Protein AF-A0A8S1WCI2-F1 (afdb_monomer_lite)

pLDDT: mean 71.36, std 9.45, range [43.81, 88.12]

Secondary structure (DSSP, 8-state):
-HHHHHHHHHHHHHHH-SS-HHHHHHHHHHHHHHHHHHHHHH---SSHHHHHHHHHHHHHHHHHHHHHHHHHHHHHTT-HHHHHHHHHHHHHHHHHHHHHHHHHHHHHHHHHHHHHHHHHHHHHHHHH-TT-HHHHHHHHHHHHHHHHHHHHHHHHHHHHHHHHHHHHHHHHHHHHHHHHHHHHHHHHHHHHHHHHTT--

Radius of gyration: 33.71 Å; chains: 1; bounding box: 111×46×68 Å

Organism: Paramecium octaurelia (NCBI:txid43137)

Structure (mmCIF, N/CA/C/O backbone):
data_AF-A0A8S1WCI2-F1
#
_entry.id   AF-A0A8S1WCI2-F1
#
loop_
_atom_site.group_PDB
_atom_site.id
_atom_site.type_symbol
_atom_site.label_atom_id
_atom_site.label_alt_id
_atom_site.label_comp_id
_atom_site.label_asym_id
_atom_site.label_entity_id
_atom_site.label_seq_id
_atom_site.pdbx_PDB_ins_code
_atom_site.Cartn_x
_atom_site.Cartn_y
_atom_site.Cartn_z
_atom_site.occupancy
_atom_site.B_iso_or_equiv
_atom_site.auth_seq_id
_atom_site.auth_comp_id
_atom_site.auth_asym_id
_atom_site.auth_atom_id
_atom_site.pdbx_PDB_model_num
ATOM 1 N N . MET A 1 1 ? -17.687 4.474 -15.805 1.00 43.81 1 MET A N 1
ATOM 2 C CA . MET A 1 1 ? -17.223 4.167 -17.179 1.00 43.81 1 MET A CA 1
ATOM 3 C C . MET A 1 1 ? -15.709 4.281 -17.369 1.00 43.81 1 MET A C 1
ATOM 5 O O . MET A 1 1 ? -15.130 3.327 -17.866 1.00 43.81 1 MET A O 1
ATOM 9 N N . ILE A 1 2 ? -15.046 5.358 -16.921 1.00 53.19 2 ILE A N 1
ATOM 10 C CA . ILE A 1 2 ? -13.594 5.609 -17.120 1.00 53.19 2 ILE A CA 1
ATOM 11 C C . ILE A 1 2 ? -12.675 4.425 -16.730 1.00 53.19 2 ILE A C 1
ATOM 13 O O . ILE A 1 2 ? -11.722 4.116 -17.439 1.00 53.19 2 ILE A O 1
ATOM 17 N N . LYS A 1 3 ? -12.982 3.703 -15.640 1.00 49.06 3 LYS A N 1
ATOM 18 C CA . LYS A 1 3 ? -12.186 2.542 -15.183 1.00 49.06 3 LYS A CA 1
ATOM 19 C C . LYS A 1 3 ? -12.191 1.341 -16.144 1.00 49.06 3 LYS A C 1
ATOM 21 O O . LYS A 1 3 ? -11.221 0.589 -16.143 1.00 49.06 3 LYS A O 1
ATOM 26 N N . LEU A 1 4 ? -13.262 1.143 -16.918 1.00 47.88 4 LEU A N 1
ATOM 27 C CA . LEU A 1 4 ? -13.380 0.035 -17.877 1.00 47.88 4 LEU A CA 1
ATOM 28 C C . LEU A 1 4 ? -12.626 0.355 -19.168 1.00 47.88 4 LEU A C 1
ATOM 30 O O . LEU A 1 4 ? -11.792 -0.436 -19.588 1.00 47.88 4 LEU A O 1
ATOM 34 N N . TRP A 1 5 ? -12.817 1.563 -19.702 1.00 62.59 5 TRP A N 1
ATOM 35 C CA . TRP A 1 5 ? -12.120 2.033 -20.902 1.00 62.59 5 TRP A CA 1
ATOM 36 C C . TRP A 1 5 ? -10.593 2.030 -20.750 1.00 62.59 5 TRP A C 1
ATOM 38 O O . TRP A 1 5 ? -9.890 1.615 -21.665 1.00 62.59 5 TRP A O 1
ATOM 48 N N . LYS A 1 6 ? -10.073 2.381 -19.563 1.00 61.00 6 LYS A N 1
ATOM 49 C CA . LYS A 1 6 ? -8.637 2.279 -19.249 1.00 61.00 6 LYS A CA 1
ATOM 50 C C . LYS A 1 6 ? -8.085 0.866 -19.465 1.00 61.00 6 LYS A C 1
ATOM 52 O O . LYS A 1 6 ? -7.010 0.710 -20.032 1.00 61.00 6 LYS A O 1
ATOM 57 N N . LYS A 1 7 ? -8.797 -0.159 -18.985 1.00 60.97 7 LYS A N 1
ATOM 58 C CA . LYS A 1 7 ? -8.347 -1.552 -19.110 1.00 60.97 7 LYS A CA 1
ATOM 59 C C . LYS A 1 7 ? -8.376 -2.000 -20.568 1.00 60.97 7 LYS A C 1
ATOM 61 O O . LYS A 1 7 ? -7.428 -2.632 -21.013 1.00 60.97 7 LYS A O 1
ATOM 66 N N . THR A 1 8 ? -9.409 -1.614 -21.311 1.00 60.34 8 THR A N 1
ATOM 67 C CA . THR A 1 8 ? -9.564 -1.966 -22.726 1.00 60.34 8 THR A CA 1
ATOM 68 C C . THR A 1 8 ? -8.486 -1.329 -23.603 1.00 60.34 8 THR A C 1
ATOM 70 O O . THR A 1 8 ? -7.902 -2.022 -24.424 1.00 60.34 8 THR A O 1
ATOM 73 N N . ILE A 1 9 ? -8.146 -0.053 -23.387 1.00 65.69 9 ILE A N 1
ATOM 74 C CA . ILE A 1 9 ? -7.088 0.638 -24.147 1.00 65.69 9 ILE A CA 1
ATOM 75 C C . ILE A 1 9 ? -5.717 0.001 -23.886 1.00 65.69 9 ILE A C 1
ATOM 77 O O . ILE A 1 9 ? -4.984 -0.272 -24.829 1.00 65.69 9 ILE A O 1
ATOM 81 N N . ILE A 1 10 ? -5.390 -0.311 -22.627 1.00 65.69 10 ILE A N 1
ATOM 82 C CA . ILE A 1 10 ? -4.122 -0.979 -22.283 1.00 65.69 10 ILE A CA 1
ATOM 83 C C . ILE A 1 10 ? -4.029 -2.360 -22.950 1.00 65.69 10 ILE A C 1
ATOM 85 O O . ILE A 1 10 ? -2.979 -2.710 -23.480 1.00 65.69 10 ILE A O 1
ATOM 89 N N . ILE A 1 11 ? -5.127 -3.125 -22.963 1.00 60.88 11 ILE A N 1
ATOM 90 C CA . ILE A 1 11 ? -5.196 -4.443 -23.614 1.00 60.88 11 ILE A CA 1
ATOM 91 C C . ILE A 1 11 ? -5.029 -4.319 -25.135 1.00 60.88 11 ILE A C 1
ATOM 93 O O . ILE A 1 11 ? -4.277 -5.087 -25.723 1.00 60.88 11 ILE A O 1
ATOM 97 N N . ILE A 1 12 ? -5.661 -3.330 -25.769 1.00 61.12 12 ILE A N 1
ATOM 98 C CA . ILE A 1 12 ? -5.529 -3.093 -27.214 1.00 61.12 12 ILE A CA 1
ATOM 99 C C . ILE A 1 12 ? -4.085 -2.728 -27.580 1.00 61.12 12 ILE A C 1
ATOM 101 O O . ILE A 1 12 ? -3.546 -3.283 -28.532 1.00 61.12 12 ILE A O 1
ATOM 105 N N . ILE A 1 13 ? -3.428 -1.867 -26.796 1.00 65.25 13 ILE A N 1
ATOM 106 C CA . ILE A 1 13 ? -2.013 -1.504 -26.997 1.00 65.25 13 ILE A CA 1
ATOM 107 C C . ILE A 1 13 ? -1.101 -2.727 -26.822 1.00 65.25 13 ILE A C 1
ATOM 109 O O . ILE A 1 13 ? -0.150 -2.905 -27.579 1.00 65.25 13 ILE A O 1
ATOM 113 N N . LEU A 1 14 ? -1.393 -3.584 -25.837 1.00 60.31 14 LEU A N 1
ATOM 114 C CA . LEU A 1 14 ? -0.638 -4.814 -25.589 1.00 60.31 14 LEU A CA 1
ATOM 115 C C . LEU A 1 14 ? -0.722 -5.809 -26.753 1.00 60.31 14 LEU A C 1
ATOM 117 O O . LEU A 1 14 ? 0.286 -6.463 -27.020 1.00 60.31 14 LEU A O 1
ATOM 121 N N . ILE A 1 15 ? -1.884 -5.899 -27.410 1.00 57.50 15 ILE A N 1
ATOM 122 C CA . ILE A 1 15 ? -2.182 -6.855 -28.487 1.00 57.50 15 ILE A CA 1
ATOM 123 C C . ILE A 1 15 ? -1.714 -6.350 -29.860 1.00 57.50 15 ILE A C 1
ATOM 125 O O . ILE A 1 15 ? -1.153 -7.124 -30.622 1.00 57.50 15 ILE A O 1
ATOM 129 N N . TYR A 1 16 ? -1.914 -5.070 -30.193 1.00 58.53 16 TYR A N 1
ATOM 130 C CA . TYR A 1 16 ? -1.623 -4.560 -31.545 1.00 58.53 16 TYR A CA 1
ATOM 131 C C . TYR A 1 16 ? -0.147 -4.219 -31.799 1.00 58.53 16 TYR A C 1
ATOM 133 O O . TYR A 1 16 ? 0.273 -4.178 -32.951 1.00 58.53 16 TYR A O 1
ATOM 141 N N . PHE A 1 17 ? 0.645 -3.985 -30.748 1.00 59.41 17 PHE A N 1
ATOM 142 C CA . PHE A 1 17 ? 2.077 -3.676 -30.855 1.00 59.41 17 PHE A CA 1
ATOM 143 C C . PHE A 1 17 ? 2.914 -4.797 -30.242 1.00 59.41 17 PHE A C 1
ATOM 145 O O . PHE A 1 17 ? 3.517 -4.651 -29.175 1.00 59.41 17 PHE A O 1
ATOM 152 N N . GLU A 1 18 ? 2.884 -5.966 -30.875 1.00 56.41 18 GLU A N 1
ATOM 153 C CA . GLU A 1 18 ? 3.650 -7.136 -30.438 1.00 56.41 18 GLU A CA 1
ATOM 154 C C . GLU A 1 18 ? 5.132 -7.036 -30.838 1.00 56.41 18 GLU A C 1
ATOM 156 O O . GLU A 1 18 ? 6.000 -7.420 -30.059 1.00 56.41 18 GLU A O 1
ATOM 161 N N . THR A 1 19 ? 5.425 -6.431 -31.993 1.00 58.81 19 THR A N 1
ATOM 162 C CA . THR A 1 19 ? 6.761 -6.388 -32.610 1.00 58.81 19 THR A CA 1
ATOM 163 C C . THR A 1 19 ? 7.599 -5.155 -32.257 1.00 58.81 19 THR A C 1
ATOM 165 O O . THR A 1 19 ? 8.820 -5.261 -32.191 1.00 58.81 19 THR A O 1
ATOM 168 N N . ASP A 1 20 ? 6.978 -4.006 -31.972 1.00 66.25 20 ASP A N 1
ATOM 169 C CA . ASP A 1 20 ? 7.686 -2.750 -31.677 1.00 66.25 20 ASP A CA 1
ATOM 170 C C . ASP A 1 20 ? 7.643 -2.394 -30.183 1.00 66.25 20 ASP A C 1
ATOM 172 O O . ASP A 1 20 ? 6.759 -1.681 -29.694 1.00 66.25 20 ASP A O 1
ATOM 176 N N . ILE A 1 21 ? 8.630 -2.893 -29.434 1.00 70.38 21 ILE A N 1
ATOM 177 C CA . ILE A 1 21 ? 8.740 -2.720 -27.974 1.00 70.38 21 ILE A CA 1
ATOM 178 C C . ILE A 1 21 ? 8.837 -1.237 -27.586 1.00 70.38 21 ILE A C 1
ATOM 180 O O . ILE A 1 21 ? 8.234 -0.814 -26.596 1.00 70.38 21 ILE A O 1
ATOM 184 N N . PHE A 1 22 ? 9.542 -0.428 -28.382 1.00 67.44 22 PHE A N 1
ATOM 185 C CA . PHE A 1 22 ? 9.713 1.001 -28.117 1.00 67.44 22 PHE A CA 1
ATOM 186 C C . PHE A 1 22 ? 8.394 1.770 -28.258 1.00 67.44 22 PHE A C 1
ATOM 188 O O . PHE A 1 22 ? 8.001 2.525 -27.363 1.00 67.44 22 PHE A O 1
ATOM 195 N N . LEU A 1 23 ? 7.666 1.531 -29.353 1.00 66.44 23 LEU A N 1
ATOM 196 C CA . LEU A 1 23 ? 6.391 2.192 -29.611 1.00 66.44 23 LEU A CA 1
ATOM 197 C C . LEU A 1 23 ? 5.328 1.756 -28.596 1.00 66.44 23 LEU A C 1
ATOM 199 O O . LEU A 1 23 ? 4.599 2.593 -28.064 1.00 66.44 23 LEU A O 1
ATOM 203 N N . LYS A 1 24 ? 5.313 0.464 -28.248 1.00 70.94 24 LYS A N 1
ATOM 204 C CA . LYS A 1 24 ? 4.459 -0.104 -27.202 1.00 70.94 24 LYS A CA 1
ATOM 205 C C . LYS A 1 24 ? 4.680 0.591 -25.865 1.00 70.94 24 LYS A C 1
ATOM 207 O O . LYS A 1 24 ? 3.719 1.054 -25.255 1.00 70.94 24 LYS A O 1
ATOM 212 N N . ALA A 1 25 ? 5.928 0.692 -25.415 1.00 68.62 25 ALA A N 1
ATOM 213 C CA . ALA A 1 25 ? 6.254 1.296 -24.130 1.00 68.62 25 ALA A CA 1
ATOM 214 C C . ALA A 1 25 ? 5.966 2.805 -24.099 1.00 68.62 25 ALA A C 1
ATOM 216 O O . ALA A 1 25 ? 5.450 3.302 -23.097 1.00 68.62 25 ALA A O 1
ATOM 217 N N . SER A 1 26 ? 6.219 3.516 -25.203 1.00 70.00 26 SER A N 1
ATOM 218 C CA . SER A 1 26 ? 5.886 4.937 -25.348 1.00 70.00 26 SER A CA 1
ATOM 219 C C . SER A 1 26 ? 4.374 5.181 -25.269 1.00 70.00 26 SER A C 1
ATOM 221 O O . SER A 1 26 ? 3.927 6.012 -24.476 1.00 70.00 26 SER A O 1
ATOM 223 N N . LEU A 1 27 ? 3.559 4.397 -25.989 1.00 70.44 27 LEU A N 1
ATOM 224 C CA . LEU A 1 27 ? 2.096 4.507 -25.933 1.00 70.44 27 LEU A CA 1
ATOM 225 C C . LEU A 1 27 ? 1.545 4.181 -24.538 1.00 70.44 27 LEU A C 1
ATOM 227 O O . LEU A 1 27 ? 0.635 4.853 -24.050 1.00 70.44 27 LEU A O 1
ATOM 231 N N . LEU A 1 28 ? 2.101 3.157 -23.884 1.00 73.69 28 LEU A N 1
ATOM 232 C CA . LEU A 1 28 ? 1.705 2.749 -22.536 1.00 73.69 28 LEU A CA 1
ATOM 233 C C . LEU A 1 28 ? 2.063 3.832 -21.509 1.00 73.69 28 LEU A C 1
ATOM 235 O O . LEU A 1 28 ? 1.229 4.178 -20.671 1.00 73.69 28 LEU A O 1
ATOM 239 N N . GLY A 1 29 ? 3.256 4.422 -21.625 1.00 70.88 29 GLY A N 1
ATOM 240 C CA . GLY A 1 29 ? 3.700 5.557 -20.817 1.00 70.88 29 GLY A CA 1
ATOM 241 C C . GLY A 1 29 ? 2.834 6.802 -21.021 1.00 70.88 29 GLY A C 1
ATOM 242 O O . GLY A 1 29 ? 2.384 7.404 -20.045 1.00 70.88 29 GLY A O 1
ATOM 243 N N . LEU A 1 30 ? 2.511 7.145 -22.271 1.00 71.31 30 LEU A N 1
ATOM 244 C CA . LEU A 1 30 ? 1.628 8.263 -22.612 1.00 71.31 30 LEU A CA 1
ATOM 245 C C . LEU A 1 30 ? 0.220 8.057 -22.033 1.00 71.31 30 LEU A C 1
ATOM 247 O O . LEU A 1 30 ? -0.353 8.963 -21.426 1.00 71.31 30 LEU A O 1
ATOM 251 N N . CYS A 1 31 ? -0.326 6.845 -22.154 1.00 74.19 31 CYS A N 1
ATOM 252 C CA . CYS A 1 31 ? -1.629 6.497 -21.595 1.00 74.19 31 CYS A CA 1
ATOM 253 C C . CYS A 1 31 ? -1.638 6.583 -20.057 1.00 74.19 31 CYS A C 1
ATOM 255 O O . CYS A 1 31 ? -2.638 7.005 -19.464 1.00 74.19 31 CYS A O 1
ATOM 257 N N . LEU A 1 32 ? -0.536 6.209 -19.397 1.00 73.12 32 LEU A N 1
ATOM 258 C CA . LEU A 1 32 ? -0.361 6.371 -17.952 1.00 73.12 32 LEU A CA 1
ATOM 259 C C . LEU A 1 32 ? -0.270 7.844 -17.537 1.00 73.12 32 LEU A C 1
ATOM 261 O O . LEU A 1 32 ? -0.920 8.224 -16.562 1.00 73.12 32 LEU A O 1
ATOM 265 N N . LEU A 1 33 ? 0.455 8.676 -18.289 1.00 72.31 33 LEU A N 1
ATOM 266 C CA . LEU A 1 33 ? 0.556 10.119 -18.048 1.00 72.31 33 LEU A CA 1
ATOM 267 C C . LEU A 1 33 ? -0.805 10.811 -18.165 1.00 72.31 33 LEU A C 1
ATOM 269 O O . LEU A 1 33 ? -1.201 11.539 -17.254 1.00 72.31 33 LEU A O 1
ATOM 273 N N . PHE A 1 34 ? -1.568 10.523 -19.224 1.00 75.81 34 PHE A N 1
ATOM 274 C CA . PHE A 1 34 ? -2.937 11.029 -19.363 1.00 75.81 34 PHE A CA 1
ATOM 275 C C . PHE A 1 34 ? -3.830 10.568 -18.212 1.00 75.81 34 PHE A C 1
ATOM 277 O O . PHE A 1 34 ? -4.588 11.365 -17.656 1.00 75.81 34 PHE A O 1
ATOM 284 N N . TYR A 1 35 ? -3.718 9.302 -17.801 1.00 74.00 35 TYR A N 1
ATOM 285 C CA . TYR A 1 35 ? -4.461 8.802 -16.648 1.00 74.00 35 TYR A CA 1
ATOM 286 C C . TYR A 1 35 ? -4.098 9.552 -15.361 1.00 74.00 35 TYR A C 1
ATOM 288 O O . TYR A 1 35 ? -4.999 9.917 -14.609 1.00 74.00 35 TYR A O 1
ATOM 296 N N . GLN A 1 36 ? -2.813 9.804 -15.100 1.00 71.38 36 GLN A N 1
ATOM 297 C CA . GLN A 1 36 ? -2.377 10.546 -13.916 1.00 71.38 36 GLN A CA 1
ATOM 298 C C . GLN A 1 36 ? -2.862 11.991 -13.934 1.00 71.38 36 GLN A C 1
ATOM 300 O O . GLN A 1 36 ? -3.371 12.464 -12.920 1.00 71.38 36 GLN A O 1
ATOM 305 N N . PHE A 1 37 ? -2.785 12.658 -15.085 1.00 74.31 37 PHE A N 1
ATOM 306 C CA . PHE A 1 37 ? -3.279 14.020 -15.254 1.00 74.31 37 PHE A CA 1
ATOM 307 C C . PHE A 1 37 ? -4.787 14.116 -14.975 1.00 74.31 37 PHE A C 1
ATOM 309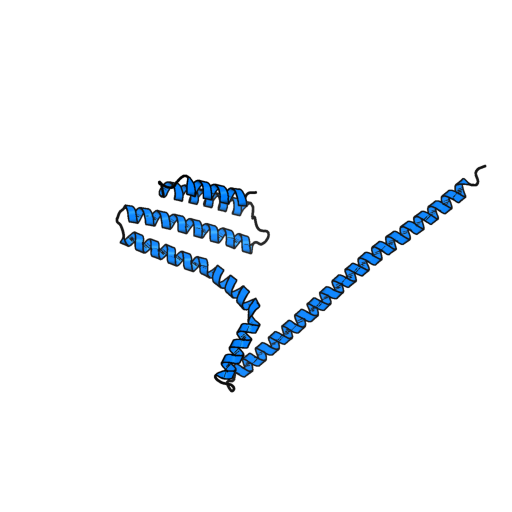 O O . PHE A 1 37 ? -5.245 14.972 -14.216 1.00 74.31 37 PHE A O 1
ATOM 316 N N . ILE A 1 38 ? -5.573 13.183 -15.519 1.00 74.44 38 ILE A N 1
ATOM 317 C CA . ILE A 1 38 ? -7.020 13.114 -15.274 1.00 74.44 38 ILE A CA 1
ATOM 318 C C . ILE A 1 38 ? -7.306 12.782 -13.806 1.00 74.44 38 ILE A C 1
ATOM 320 O O . ILE A 1 38 ? -8.165 13.413 -13.188 1.00 74.44 38 ILE A O 1
ATOM 324 N N . ALA A 1 39 ? -6.588 11.819 -13.224 1.00 69.69 39 ALA A N 1
ATOM 325 C CA . ALA A 1 39 ? -6.766 11.425 -11.830 1.00 69.69 39 ALA A CA 1
ATOM 326 C C . ALA A 1 39 ? -6.490 12.594 -10.876 1.00 69.69 39 ALA A C 1
ATOM 328 O O . ALA A 1 39 ? -7.250 12.782 -9.925 1.00 69.69 39 ALA A O 1
ATOM 329 N N . GLN A 1 40 ? -5.463 13.400 -11.158 1.00 72.69 40 GLN A N 1
ATOM 330 C CA . GLN A 1 40 ? -5.079 14.555 -10.350 1.00 72.69 40 GLN A CA 1
ATOM 331 C C . GLN A 1 40 ? -6.151 15.655 -10.348 1.00 72.69 40 GLN A C 1
ATOM 333 O O . GLN A 1 40 ? -6.438 16.237 -9.300 1.00 72.69 40 GLN A O 1
ATOM 338 N N . ASN A 1 41 ? -6.798 15.880 -11.494 1.00 72.62 41 ASN A N 1
ATOM 339 C CA . ASN A 1 41 ? -7.846 16.890 -11.643 1.00 72.62 41 ASN A CA 1
ATOM 340 C C . ASN A 1 41 ? -9.207 16.433 -11.095 1.00 72.62 41 ASN A C 1
ATOM 342 O O . ASN A 1 41 ? -9.887 17.197 -10.415 1.00 72.62 41 ASN A O 1
ATOM 346 N N . TYR A 1 42 ? -9.600 15.180 -11.339 1.00 73.06 42 TYR A N 1
ATOM 347 C CA . TYR A 1 42 ? -10.937 14.687 -10.984 1.00 73.06 42 TYR A CA 1
ATOM 348 C C . TYR A 1 42 ? -11.043 14.066 -9.584 1.00 73.06 42 TYR A C 1
ATOM 350 O O . TYR A 1 42 ? -12.158 13.801 -9.142 1.00 73.06 42 TYR A O 1
ATOM 358 N N . LYS A 1 43 ? -9.921 13.818 -8.886 1.00 69.50 43 LYS A N 1
ATOM 359 C CA . LYS A 1 43 ? -9.861 13.208 -7.537 1.00 69.50 43 LYS A CA 1
ATOM 360 C C . LYS A 1 43 ? -10.871 12.058 -7.370 1.00 69.50 43 LYS A C 1
ATOM 362 O O . LYS A 1 43 ? -11.824 12.165 -6.599 1.00 69.50 43 LYS A O 1
ATOM 367 N N . PRO A 1 44 ? -10.668 10.921 -8.056 1.00 63.22 44 PRO A N 1
ATOM 368 C CA . PRO A 1 44 ? -11.669 9.854 -8.161 1.00 63.22 44 PRO A CA 1
ATOM 369 C C . PRO A 1 44 ? -12.004 9.139 -6.837 1.00 63.22 44 PRO A C 1
ATOM 371 O O . PRO A 1 44 ? -12.865 8.258 -6.821 1.00 63.22 44 PRO A O 1
ATOM 374 N N . PHE A 1 45 ? -11.333 9.482 -5.732 1.00 65.12 45 PHE A N 1
ATOM 375 C CA . PHE A 1 45 ? -11.552 8.909 -4.408 1.00 65.12 45 PHE A CA 1
ATOM 376 C C . PHE A 1 45 ? -11.921 9.994 -3.393 1.00 65.12 45 PHE A C 1
ATOM 378 O O . PHE A 1 45 ? -11.213 10.985 -3.245 1.00 65.12 45 PHE A O 1
ATOM 385 N N . ILE A 1 46 ? -12.983 9.740 -2.622 1.00 64.00 46 ILE A N 1
ATOM 386 C CA . ILE A 1 46 ? -13.459 10.610 -1.527 1.00 64.00 46 ILE A CA 1
ATOM 387 C C . ILE A 1 46 ? -12.420 10.701 -0.390 1.00 64.00 46 ILE A C 1
ATOM 389 O O . ILE A 1 46 ? -12.323 11.702 0.312 1.00 64.00 46 ILE A O 1
ATOM 393 N N . LEU A 1 47 ? -11.612 9.651 -0.214 1.00 70.88 47 LEU A N 1
ATOM 394 C CA . LEU A 1 47 ? -10.554 9.573 0.791 1.00 70.88 47 LEU A CA 1
ATOM 395 C C . LEU A 1 47 ? -9.198 9.963 0.191 1.00 70.88 47 LEU A C 1
ATOM 397 O O . LEU A 1 47 ? -8.607 9.216 -0.591 1.00 70.88 47 LEU A O 1
ATOM 401 N N . GLN A 1 48 ? -8.661 11.094 0.652 1.00 72.50 48 GLN A N 1
ATOM 402 C CA . GLN A 1 48 ? -7.388 11.671 0.201 1.00 72.50 48 GLN A CA 1
ATOM 403 C C . GLN A 1 48 ? -6.203 10.697 0.299 1.00 72.50 48 GLN A C 1
ATOM 405 O O . GLN A 1 48 ? -5.311 10.708 -0.546 1.00 72.50 48 GLN A O 1
ATOM 410 N N . LYS A 1 49 ? -6.214 9.803 1.295 1.00 69.62 49 LYS A N 1
ATOM 411 C CA . LYS A 1 49 ? -5.151 8.812 1.500 1.00 69.62 49 LYS A CA 1
ATOM 412 C C . LYS A 1 49 ? -5.080 7.765 0.381 1.00 69.62 49 LYS A C 1
ATOM 414 O O . LYS A 1 49 ? -3.987 7.332 0.038 1.00 69.62 49 LYS A O 1
ATOM 419 N N . PHE A 1 50 ? -6.220 7.374 -0.194 1.00 68.19 50 PHE A N 1
ATOM 420 C CA . PHE A 1 50 ? -6.253 6.431 -1.319 1.00 68.19 50 PHE A CA 1
ATOM 421 C C . PHE A 1 50 ? -5.875 7.102 -2.635 1.00 68.19 50 PHE A C 1
ATOM 423 O O . PHE A 1 50 ? -5.166 6.508 -3.436 1.00 68.19 50 PHE A O 1
ATOM 430 N N . TYR A 1 51 ? -6.280 8.357 -2.815 1.00 69.81 51 TYR A N 1
ATOM 431 C CA . TYR A 1 51 ? -5.859 9.177 -3.946 1.00 69.81 51 TYR A CA 1
ATOM 432 C C . TYR A 1 51 ? -4.334 9.363 -3.996 1.00 69.81 51 TYR A C 1
ATOM 434 O O . TYR A 1 51 ? -3.726 9.166 -5.046 1.00 69.81 51 TYR A O 1
ATOM 442 N N . LEU A 1 52 ? -3.707 9.675 -2.855 1.00 71.69 52 LEU A N 1
ATOM 443 C CA . LEU A 1 52 ? -2.253 9.836 -2.776 1.00 71.69 52 LEU A CA 1
ATOM 444 C C . LEU A 1 52 ? -1.521 8.531 -3.126 1.00 71.69 52 LEU A C 1
ATOM 446 O O . LEU A 1 52 ? -0.531 8.555 -3.851 1.00 71.69 52 LEU A O 1
ATOM 450 N N . LEU A 1 53 ? -2.049 7.396 -2.653 1.00 70.81 53 LEU A N 1
ATOM 451 C CA . LEU A 1 53 ? -1.516 6.071 -2.963 1.00 70.81 53 LEU A CA 1
ATOM 452 C C . LEU A 1 53 ? -1.626 5.739 -4.460 1.00 70.81 53 LEU A C 1
ATOM 454 O O . LEU A 1 53 ? -0.677 5.209 -5.032 1.00 70.81 53 LEU A O 1
ATOM 458 N N . ASP A 1 54 ? -2.765 6.051 -5.090 1.00 72.44 54 ASP A N 1
ATOM 459 C CA . ASP A 1 54 ? -3.001 5.787 -6.517 1.00 72.44 54 ASP A CA 1
ATOM 460 C C . ASP A 1 54 ? -2.038 6.612 -7.383 1.00 72.44 54 ASP A C 1
ATOM 462 O O . ASP A 1 54 ? -1.371 6.062 -8.259 1.00 72.44 54 ASP A O 1
ATOM 466 N N . ILE A 1 55 ? -1.863 7.903 -7.069 1.00 74.94 55 ILE A N 1
ATOM 467 C CA . ILE A 1 55 ? -0.903 8.774 -7.765 1.00 74.94 55 ILE A CA 1
ATOM 468 C C . ILE A 1 55 ? 0.524 8.269 -7.612 1.00 74.94 55 ILE A C 1
ATOM 470 O O . ILE A 1 55 ? 1.220 8.146 -8.620 1.00 74.94 55 ILE A O 1
ATOM 474 N N . GLN A 1 56 ? 0.946 7.960 -6.382 1.00 74.12 56 GLN A N 1
ATOM 475 C CA . GLN A 1 56 ? 2.281 7.426 -6.125 1.00 74.12 56 GLN A CA 1
ATOM 476 C C . GLN A 1 56 ? 2.492 6.147 -6.933 1.00 74.12 56 GLN A C 1
ATOM 478 O O . GLN A 1 56 ? 3.419 6.085 -7.733 1.00 74.12 56 GLN A O 1
ATOM 483 N N . SER A 1 57 ? 1.588 5.169 -6.824 1.00 74.88 57 SER A N 1
ATOM 484 C CA . SER A 1 57 ? 1.693 3.908 -7.570 1.00 74.88 57 SER A CA 1
ATOM 485 C C . SER A 1 57 ? 1.775 4.114 -9.088 1.00 74.88 57 SER A C 1
ATOM 487 O O . SER A 1 57 ? 2.570 3.450 -9.751 1.00 74.88 57 SER A O 1
ATOM 489 N N . GLY A 1 58 ? 1.035 5.089 -9.628 1.00 75.19 58 GLY A N 1
ATOM 490 C CA . GLY A 1 58 ? 1.122 5.483 -11.030 1.00 75.19 58 GLY A CA 1
ATOM 491 C C . GLY A 1 58 ? 2.494 6.047 -11.404 1.00 75.19 58 GLY A C 1
ATOM 492 O O . GLY A 1 58 ? 3.036 5.661 -12.431 1.00 75.19 58 GLY A O 1
ATOM 493 N N . GLN A 1 59 ? 3.090 6.907 -10.568 1.00 75.38 59 GLN A N 1
ATOM 494 C CA . GLN A 1 59 ? 4.396 7.522 -10.846 1.00 75.38 59 GLN A CA 1
ATOM 495 C C . GLN A 1 59 ? 5.495 6.468 -10.877 1.00 75.38 59 GLN A C 1
ATOM 497 O O . GLN A 1 59 ? 6.308 6.448 -11.796 1.00 75.38 59 GLN A O 1
ATOM 502 N N . TYR A 1 60 ? 5.486 5.549 -9.914 1.00 74.88 60 TYR A N 1
ATOM 503 C CA . TYR A 1 60 ? 6.451 4.459 -9.897 1.00 74.88 60 TYR A CA 1
ATOM 504 C C . TYR A 1 60 ? 6.260 3.479 -11.058 1.00 74.88 60 TYR A C 1
ATOM 506 O O . TYR A 1 60 ? 7.248 2.988 -11.596 1.00 74.88 60 TYR A O 1
ATOM 514 N N . CYS A 1 61 ? 5.020 3.232 -11.491 1.00 76.56 61 CYS A N 1
ATOM 515 C CA . CYS A 1 61 ? 4.752 2.449 -12.698 1.00 76.56 61 CYS A CA 1
ATOM 516 C C . CYS A 1 61 ? 5.333 3.125 -13.951 1.00 76.56 61 CYS A C 1
ATOM 518 O O . CYS A 1 61 ? 5.984 2.459 -14.755 1.00 76.56 61 CYS A O 1
ATOM 520 N N . SER A 1 62 ? 5.183 4.447 -14.075 1.00 74.62 62 SER A N 1
ATOM 521 C CA . SER A 1 62 ? 5.797 5.228 -15.154 1.00 74.62 62 SER A CA 1
ATOM 522 C C . SER A 1 62 ? 7.330 5.167 -15.111 1.00 74.62 62 SER A C 1
ATOM 524 O O . SER A 1 62 ? 7.955 4.938 -16.142 1.00 74.62 62 SER A O 1
ATOM 526 N N . PHE A 1 63 ? 7.951 5.285 -13.930 1.00 74.62 63 PHE A N 1
ATOM 527 C CA . PHE A 1 63 ? 9.403 5.116 -13.786 1.00 74.62 63 PHE A CA 1
ATOM 528 C C . PHE A 1 63 ? 9.871 3.709 -14.170 1.00 74.62 63 PHE A C 1
ATOM 530 O O . PHE A 1 63 ? 10.875 3.573 -14.863 1.00 74.62 63 PHE A O 1
ATOM 537 N N . ALA A 1 64 ? 9.140 2.665 -13.772 1.00 77.50 64 ALA A N 1
ATOM 538 C CA . ALA A 1 64 ? 9.467 1.287 -14.131 1.00 77.50 64 ALA A CA 1
ATOM 539 C C . ALA A 1 64 ? 9.409 1.057 -15.650 1.00 77.50 64 ALA A C 1
ATOM 541 O O . ALA A 1 64 ? 10.295 0.405 -16.198 1.00 77.50 64 ALA A O 1
ATOM 542 N N . LEU A 1 65 ? 8.416 1.637 -16.335 1.00 77.06 65 LEU A N 1
ATOM 543 C CA . LEU A 1 65 ? 8.334 1.618 -17.799 1.00 77.06 65 LEU A CA 1
ATOM 544 C C . LEU A 1 65 ? 9.535 2.310 -18.448 1.00 77.06 65 LEU A C 1
ATOM 546 O O . LEU A 1 65 ? 10.143 1.738 -19.347 1.00 77.06 65 LEU A O 1
ATOM 550 N N . ILE A 1 66 ? 9.909 3.501 -17.972 1.00 75.12 66 ILE A N 1
ATOM 551 C CA . ILE A 1 66 ? 11.072 4.233 -18.493 1.00 75.12 66 ILE A CA 1
ATOM 552 C C . ILE A 1 66 ? 12.342 3.399 -18.319 1.00 75.12 66 ILE A C 1
ATOM 554 O O . ILE A 1 66 ? 13.067 3.182 -19.284 1.00 75.12 66 ILE A O 1
ATOM 558 N N . PHE A 1 67 ? 12.595 2.868 -17.123 1.00 76.62 67 PHE A N 1
ATOM 559 C CA . PHE A 1 67 ? 13.779 2.045 -16.895 1.00 76.62 67 PHE A CA 1
ATOM 560 C C . PHE A 1 67 ? 13.778 0.753 -17.719 1.00 76.62 67 PHE A C 1
ATOM 562 O O . PHE A 1 67 ? 14.838 0.348 -18.186 1.00 76.62 67 PHE A O 1
ATOM 569 N N . ALA A 1 68 ? 12.620 0.125 -17.942 1.00 75.69 68 ALA A N 1
ATOM 570 C CA . ALA A 1 68 ? 12.515 -1.046 -18.811 1.00 75.69 68 ALA A CA 1
ATOM 571 C C . ALA A 1 68 ? 12.890 -0.718 -20.267 1.00 75.69 68 ALA A C 1
ATOM 573 O O . ALA A 1 68 ? 13.598 -1.495 -20.903 1.00 75.69 68 ALA A O 1
ATOM 574 N N . VAL A 1 69 ? 12.484 0.452 -20.772 1.00 76.44 69 VAL A N 1
ATOM 575 C CA . VAL A 1 69 ? 12.880 0.931 -22.106 1.00 76.44 69 VAL A CA 1
ATOM 576 C C . VAL A 1 69 ? 14.376 1.217 -22.170 1.00 76.44 69 VAL A C 1
ATOM 578 O O . VAL A 1 69 ? 15.039 0.768 -23.099 1.00 76.44 69 VAL A O 1
ATOM 581 N N . VAL A 1 70 ? 14.934 1.918 -21.178 1.00 75.50 70 VAL A N 1
ATOM 582 C CA . VAL A 1 70 ? 16.378 2.215 -21.142 1.00 75.50 70 VAL A CA 1
ATOM 583 C C . VAL A 1 70 ? 17.190 0.920 -21.067 1.00 75.50 70 VAL A C 1
ATOM 585 O O . VAL A 1 70 ? 18.182 0.781 -21.776 1.00 75.50 70 VAL A O 1
ATOM 588 N N . LYS A 1 71 ? 16.738 -0.065 -20.283 1.00 79.69 71 LYS A N 1
ATOM 589 C CA . LYS A 1 71 ? 17.353 -1.394 -20.231 1.00 79.69 71 LYS A CA 1
ATOM 590 C C . LYS A 1 71 ? 17.366 -2.058 -21.612 1.00 79.69 71 LYS A C 1
ATOM 592 O O . LYS A 1 71 ? 18.412 -2.531 -22.040 1.00 79.69 71 LYS A O 1
ATOM 597 N N . TYR A 1 72 ? 16.230 -2.050 -22.308 1.00 77.44 72 TYR A N 1
ATOM 598 C CA . TYR A 1 72 ? 16.105 -2.624 -23.649 1.00 77.44 72 TYR A CA 1
ATOM 599 C C . TYR A 1 72 ? 17.062 -1.961 -24.656 1.00 77.44 72 TYR A C 1
ATOM 601 O O . TYR A 1 72 ? 17.740 -2.650 -25.410 1.00 77.44 72 TYR A O 1
ATOM 609 N N . ILE A 1 73 ? 17.199 -0.630 -24.615 1.00 75.56 73 ILE A N 1
ATOM 610 C CA . ILE A 1 73 ? 18.155 0.112 -25.458 1.00 75.56 73 ILE A CA 1
ATOM 611 C C . ILE A 1 73 ? 19.609 -0.263 -25.123 1.00 75.56 73 ILE A C 1
ATOM 613 O O . ILE A 1 73 ? 20.441 -0.402 -26.022 1.00 75.56 73 ILE A O 1
ATOM 617 N N . CYS A 1 74 ? 19.935 -0.457 -23.842 1.00 77.88 74 CYS A N 1
ATOM 618 C CA . CYS A 1 74 ? 21.266 -0.905 -23.426 1.00 77.88 74 CYS A CA 1
ATOM 619 C C . CYS A 1 74 ? 21.571 -2.342 -23.876 1.00 77.88 74 CYS A C 1
ATOM 621 O O . CYS A 1 74 ? 22.708 -2.629 -24.236 1.00 77.88 74 CYS A O 1
ATOM 623 N N . GLU A 1 75 ? 20.578 -3.235 -23.884 1.00 77.88 75 GLU A N 1
ATOM 624 C CA . GLU A 1 75 ? 20.727 -4.597 -24.422 1.00 77.88 75 GLU A CA 1
ATOM 625 C C . GLU A 1 75 ? 20.925 -4.574 -25.941 1.00 77.88 75 GLU A C 1
ATOM 627 O O . GLU A 1 75 ? 21.799 -5.266 -26.453 1.00 77.88 75 GLU A O 1
ATOM 632 N N . GLN A 1 76 ? 20.186 -3.719 -26.653 1.00 78.50 76 GLN A N 1
ATOM 633 C CA . GLN A 1 76 ? 20.308 -3.572 -28.105 1.00 78.50 76 GLN A CA 1
ATOM 634 C C . GLN A 1 76 ? 21.647 -2.953 -28.542 1.00 78.50 76 GLN A C 1
ATOM 636 O O . GLN A 1 76 ? 22.115 -3.218 -29.643 1.00 78.50 76 GLN A O 1
ATOM 641 N N . SER A 1 77 ? 22.270 -2.139 -27.687 1.00 80.88 77 SER A N 1
ATOM 642 C CA . SER A 1 77 ? 23.591 -1.533 -27.926 1.00 80.88 77 SER A CA 1
ATOM 643 C C . SER A 1 77 ? 24.760 -2.365 -27.373 1.00 80.88 77 SER A C 1
ATOM 645 O O . SER A 1 77 ? 25.872 -1.851 -27.269 1.00 80.88 77 SER A O 1
ATOM 647 N N . GLU A 1 78 ? 24.514 -3.630 -27.001 1.00 82.25 78 GLU A N 1
ATOM 648 C CA . GLU A 1 78 ? 25.491 -4.584 -26.437 1.00 82.25 78 GLU A CA 1
ATOM 649 C C . GLU A 1 78 ? 26.199 -4.098 -25.154 1.00 82.25 78 GLU A C 1
ATOM 651 O O . GLU A 1 78 ? 27.229 -4.626 -24.730 1.00 82.25 78 GLU A O 1
ATOM 656 N N . GLN A 1 79 ? 25.623 -3.114 -24.458 1.00 81.62 79 GLN A N 1
ATOM 657 C CA . GLN A 1 79 ? 26.154 -2.575 -23.206 1.00 81.62 79 GLN A CA 1
ATOM 658 C C . GLN A 1 79 ? 25.600 -3.325 -21.985 1.00 81.62 79 GLN A C 1
ATOM 660 O O . GLN A 1 79 ? 24.878 -2.779 -21.143 1.00 81.62 79 GLN A O 1
ATOM 665 N N . TYR A 1 80 ? 25.983 -4.595 -21.853 1.00 80.31 80 TYR A N 1
ATOM 666 C CA . TYR A 1 80 ? 25.472 -5.511 -20.821 1.00 80.31 80 TYR A CA 1
ATOM 667 C C . TYR A 1 80 ? 25.713 -5.040 -19.374 1.00 80.31 80 TYR A C 1
ATOM 669 O O . TYR A 1 80 ? 24.861 -5.243 -18.502 1.00 80.31 80 TYR A O 1
ATOM 677 N N . ASN A 1 81 ? 26.831 -4.355 -19.108 1.00 81.31 81 ASN A N 1
ATOM 678 C CA . ASN A 1 81 ? 27.138 -3.813 -17.777 1.00 81.31 81 ASN A CA 1
ATOM 679 C C . ASN A 1 81 ? 26.125 -2.739 -17.350 1.00 81.31 81 ASN A C 1
ATOM 681 O O . ASN A 1 81 ? 25.624 -2.769 -16.225 1.00 81.31 81 ASN A O 1
ATOM 685 N N . PHE A 1 82 ? 25.771 -1.824 -18.258 1.00 79.56 82 PHE A N 1
ATOM 686 C CA . PHE A 1 82 ? 24.777 -0.782 -17.993 1.00 79.56 82 PHE A CA 1
ATOM 687 C C . PHE A 1 82 ? 23.367 -1.362 -17.873 1.00 79.56 82 PHE A C 1
ATOM 689 O O . PHE A 1 82 ? 22.636 -0.978 -16.961 1.00 79.56 82 PHE A O 1
ATOM 696 N N . SER A 1 83 ? 23.013 -2.341 -18.712 1.00 76.94 83 SER A N 1
ATOM 697 C CA . SER A 1 83 ? 21.736 -3.060 -18.604 1.00 76.94 83 SER A CA 1
ATOM 698 C C . SER A 1 83 ? 21.560 -3.717 -17.226 1.00 76.94 83 SER A C 1
ATOM 700 O O . SER A 1 83 ? 20.525 -3.546 -16.576 1.00 76.94 83 SER A O 1
ATOM 702 N N . THR A 1 84 ? 22.602 -4.386 -16.721 1.00 80.00 84 THR A N 1
ATOM 703 C CA . THR A 1 84 ? 22.587 -5.030 -15.395 1.00 80.00 84 THR A CA 1
ATOM 704 C C . THR A 1 84 ? 22.430 -4.005 -14.268 1.00 80.00 84 THR A C 1
ATOM 706 O O . THR A 1 84 ? 21.667 -4.215 -13.322 1.00 80.00 84 THR A O 1
ATOM 709 N N . LEU A 1 85 ? 23.105 -2.859 -14.387 1.00 83.38 85 LEU A N 1
ATOM 710 C CA . LEU A 1 85 ? 23.030 -1.759 -13.424 1.00 83.38 85 LEU A CA 1
ATOM 711 C C . LEU A 1 85 ? 21.612 -1.153 -13.387 1.00 83.38 85 LEU A C 1
ATOM 713 O O . LEU A 1 85 ? 21.024 -0.998 -12.315 1.00 83.38 85 LEU A O 1
ATOM 717 N N . ILE A 1 86 ? 21.012 -0.907 -14.555 1.00 80.38 86 ILE A N 1
ATOM 718 C CA . ILE A 1 86 ? 19.623 -0.440 -14.681 1.00 80.38 86 ILE A CA 1
ATOM 719 C C . ILE A 1 86 ? 18.643 -1.468 -14.105 1.00 80.38 86 ILE A C 1
ATOM 721 O O . 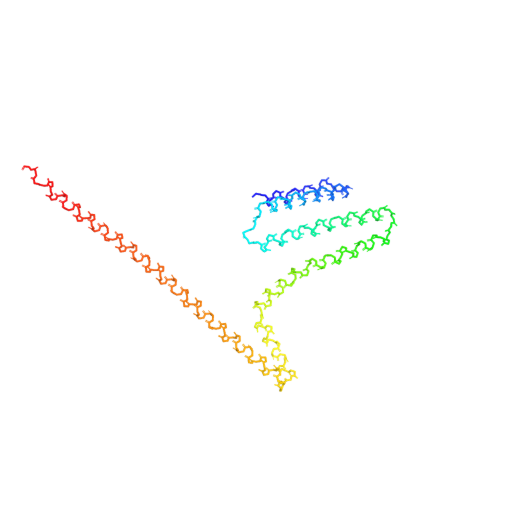ILE A 1 86 ? 17.729 -1.099 -13.368 1.00 80.38 86 ILE A O 1
ATOM 725 N N . GLN A 1 87 ? 18.841 -2.760 -14.374 1.00 78.44 87 GLN A N 1
ATOM 726 C CA . GLN A 1 87 ? 17.996 -3.823 -13.828 1.00 78.44 87 GLN A CA 1
ATOM 727 C C . GLN A 1 87 ? 18.048 -3.876 -12.293 1.00 78.44 87 GLN A C 1
ATOM 729 O O . GLN A 1 87 ? 17.010 -4.047 -11.649 1.00 78.44 87 GLN A O 1
ATOM 734 N N . SER A 1 88 ? 19.224 -3.665 -11.698 1.00 81.06 88 SER A N 1
ATOM 735 C CA . SER A 1 88 ? 19.372 -3.546 -10.244 1.00 81.06 88 SER A CA 1
ATOM 736 C C . SER A 1 88 ? 18.586 -2.350 -9.689 1.00 81.06 88 SER A C 1
ATOM 738 O O . SER A 1 88 ? 17.841 -2.493 -8.716 1.00 81.06 88 SER A O 1
ATOM 740 N N . PHE A 1 89 ? 18.640 -1.191 -10.355 1.00 81.06 89 PHE A N 1
ATOM 741 C CA . PHE A 1 89 ? 17.838 -0.026 -9.965 1.00 81.06 89 PHE A CA 1
ATOM 742 C C . PHE A 1 89 ? 16.330 -0.281 -10.054 1.00 81.06 89 PHE A C 1
ATOM 744 O O . PHE A 1 89 ? 15.605 0.077 -9.122 1.00 81.06 89 PHE A O 1
ATOM 751 N N . ILE A 1 90 ? 15.851 -0.945 -11.112 1.00 79.75 90 ILE A N 1
ATOM 752 C CA . ILE A 1 90 ? 14.437 -1.341 -11.241 1.00 79.75 90 ILE A CA 1
ATOM 753 C C . ILE A 1 90 ? 14.013 -2.191 -10.042 1.00 79.75 90 ILE A C 1
ATOM 755 O O . ILE A 1 90 ? 12.949 -1.963 -9.459 1.00 79.75 90 ILE A O 1
ATOM 759 N N . PHE A 1 91 ? 14.846 -3.156 -9.650 1.00 80.25 91 PHE A N 1
ATOM 760 C CA . PHE A 1 91 ? 14.559 -4.049 -8.533 1.00 80.25 91 PHE A CA 1
ATOM 761 C C . PHE A 1 91 ? 14.513 -3.300 -7.194 1.00 80.25 91 PHE A C 1
ATOM 763 O O . PHE A 1 91 ? 13.548 -3.443 -6.440 1.00 80.25 91 PHE A O 1
ATOM 770 N N . ILE A 1 92 ? 15.496 -2.435 -6.926 1.00 82.50 92 ILE A N 1
ATOM 771 C CA . ILE A 1 92 ? 15.552 -1.617 -5.704 1.00 82.50 92 ILE A CA 1
ATOM 772 C C . ILE A 1 92 ? 14.328 -0.699 -5.606 1.00 82.50 92 ILE A C 1
ATOM 774 O O . ILE A 1 92 ? 13.672 -0.653 -4.563 1.00 82.50 92 ILE A O 1
ATOM 778 N N . ILE A 1 93 ? 13.976 -0.006 -6.692 1.00 76.62 93 ILE A N 1
ATOM 779 C CA . ILE A 1 93 ? 12.804 0.880 -6.737 1.00 76.62 93 ILE A CA 1
ATOM 780 C C . ILE A 1 93 ? 11.516 0.077 -6.521 1.00 76.62 93 ILE A C 1
ATOM 782 O O . ILE A 1 93 ? 10.639 0.520 -5.780 1.00 76.62 93 ILE A O 1
ATOM 786 N N . SER A 1 94 ? 11.415 -1.124 -7.095 1.00 75.19 94 SER A N 1
ATOM 787 C CA . SER A 1 94 ? 10.253 -2.007 -6.924 1.00 75.19 94 SER A CA 1
ATOM 788 C C . SER A 1 94 ? 10.078 -2.471 -5.475 1.00 75.19 94 SER A C 1
ATOM 790 O O . SER A 1 94 ? 8.953 -2.498 -4.964 1.00 75.19 94 SER A O 1
ATOM 792 N N . ILE A 1 95 ? 11.173 -2.783 -4.775 1.00 79.19 95 ILE A N 1
ATOM 793 C CA . ILE A 1 95 ? 11.143 -3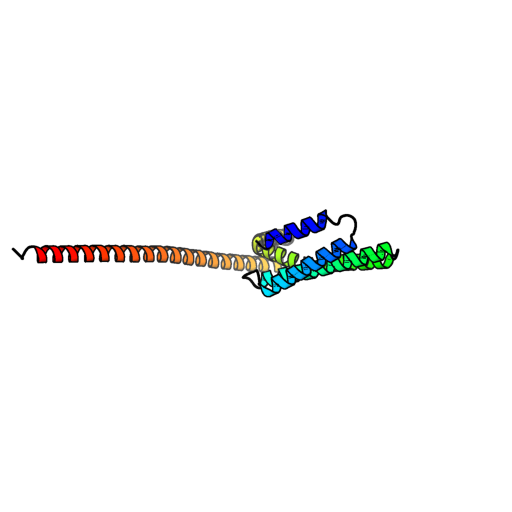.115 -3.343 1.00 79.19 95 ILE A CA 1
ATOM 794 C C . ILE A 1 95 ? 10.739 -1.894 -2.519 1.00 79.19 95 ILE A C 1
ATOM 796 O O . ILE A 1 95 ? 9.838 -1.990 -1.681 1.00 79.19 95 ILE A O 1
ATOM 800 N N . LEU A 1 96 ? 11.368 -0.742 -2.767 1.00 76.44 96 LEU A N 1
ATOM 801 C CA . LEU A 1 96 ? 11.105 0.492 -2.027 1.00 76.44 96 LEU A CA 1
ATOM 802 C C . LEU A 1 96 ? 9.645 0.943 -2.187 1.00 76.44 96 LEU A C 1
ATOM 804 O O . LEU A 1 96 ? 9.026 1.396 -1.226 1.00 76.44 96 LEU A O 1
ATOM 808 N N . LEU A 1 97 ? 9.072 0.744 -3.376 1.00 68.50 97 LEU A N 1
ATOM 809 C CA . LEU A 1 97 ? 7.661 0.981 -3.668 1.00 68.50 97 LEU A CA 1
ATOM 810 C C . LEU A 1 97 ? 6.729 0.014 -2.936 1.00 68.50 97 LEU A C 1
ATOM 812 O O . LEU A 1 97 ? 5.674 0.403 -2.430 1.00 68.50 97 LEU A O 1
ATOM 816 N N . SER A 1 98 ? 7.099 -1.262 -2.905 1.00 73.94 98 SER A N 1
ATOM 817 C CA . SER A 1 98 ? 6.285 -2.303 -2.280 1.00 73.94 98 SER A CA 1
ATOM 818 C C . SER A 1 98 ? 6.293 -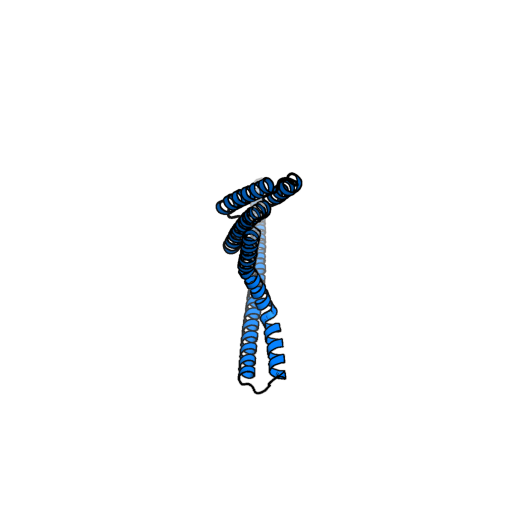2.179 -0.756 1.00 73.94 98 SER A C 1
ATOM 820 O O . SER A 1 98 ? 5.318 -2.538 -0.100 1.00 73.94 98 SER A O 1
ATOM 822 N N . TYR A 1 99 ? 7.349 -1.609 -0.177 1.00 76.31 99 TYR A N 1
ATOM 823 C CA . TYR A 1 99 ? 7.526 -1.446 1.264 1.00 76.31 99 TYR A CA 1
ATOM 824 C C . TYR A 1 99 ? 6.359 -0.746 1.993 1.00 76.31 99 TYR A C 1
ATOM 826 O O . TYR A 1 99 ? 5.819 -1.343 2.929 1.00 76.31 99 TYR A O 1
ATOM 834 N N . PRO A 1 100 ? 5.885 0.460 1.606 1.00 72.38 100 PRO A N 1
ATOM 835 C CA . PRO A 1 100 ? 4.742 1.099 2.263 1.00 72.38 100 PRO A CA 1
ATOM 836 C C . PRO A 1 100 ? 3.445 0.286 2.140 1.00 72.38 100 PRO A C 1
ATOM 838 O O . PRO A 1 100 ? 2.617 0.314 3.056 1.00 72.38 100 PRO A O 1
ATOM 841 N N . PHE A 1 101 ? 3.261 -0.461 1.047 1.00 68.31 101 PHE A N 1
ATOM 842 C CA . PHE A 1 101 ? 2.125 -1.371 0.885 1.00 68.31 101 PHE A CA 1
ATOM 843 C C . PHE A 1 101 ? 2.230 -2.562 1.832 1.00 68.31 101 PHE A C 1
ATOM 845 O O . PHE A 1 101 ? 1.283 -2.826 2.575 1.00 68.31 101 PHE A O 1
ATOM 852 N N . ILE A 1 102 ? 3.387 -3.225 1.864 1.00 72.81 102 ILE A N 1
ATOM 853 C CA . ILE A 1 102 ? 3.661 -4.352 2.757 1.00 72.81 102 ILE A CA 1
ATOM 854 C C . ILE A 1 102 ? 3.467 -3.914 4.206 1.00 72.81 102 ILE A C 1
ATOM 856 O O . ILE A 1 102 ? 2.714 -4.560 4.925 1.00 72.81 102 ILE A O 1
ATOM 860 N N . ILE A 1 103 ? 4.035 -2.780 4.628 1.00 74.81 103 ILE A N 1
ATOM 861 C CA . ILE A 1 103 ? 3.848 -2.251 5.985 1.00 74.81 103 ILE A CA 1
ATOM 862 C C . ILE A 1 103 ? 2.386 -1.958 6.288 1.00 74.81 103 ILE A C 1
ATOM 864 O O . ILE A 1 103 ? 1.921 -2.277 7.380 1.00 74.81 103 ILE A O 1
ATOM 868 N N . ASN A 1 104 ? 1.642 -1.344 5.368 1.00 71.31 104 ASN A N 1
ATOM 869 C CA . ASN A 1 104 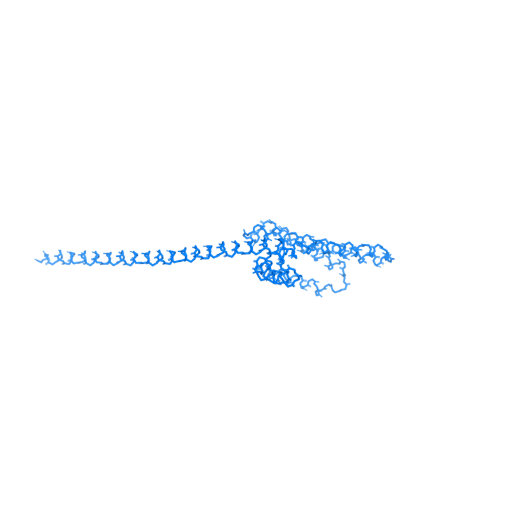? 0.235 -1.044 5.616 1.00 71.31 104 ASN A CA 1
ATOM 870 C C . ASN A 1 104 ? -0.600 -2.322 5.742 1.00 71.31 104 ASN A C 1
ATOM 872 O O . ASN A 1 104 ? -1.416 -2.417 6.660 1.00 71.31 104 ASN A O 1
ATOM 876 N N . ILE A 1 105 ? -0.367 -3.316 4.882 1.00 71.88 105 ILE A N 1
ATOM 877 C CA . ILE A 1 105 ? -1.012 -4.631 4.972 1.00 71.88 105 ILE A CA 1
ATOM 878 C C . ILE A 1 105 ? -0.640 -5.296 6.297 1.00 71.88 105 ILE A C 1
ATOM 880 O O . ILE A 1 105 ? -1.528 -5.717 7.040 1.00 71.88 105 ILE A O 1
ATOM 884 N N . LEU A 1 106 ? 0.650 -5.314 6.637 1.00 76.56 106 LEU A N 1
ATOM 885 C CA . LEU A 1 106 ? 1.165 -5.890 7.873 1.00 76.56 106 LEU A CA 1
ATOM 886 C C . LEU A 1 106 ? 0.576 -5.188 9.097 1.00 76.56 106 LEU A C 1
ATOM 888 O O . LEU A 1 106 ? 0.220 -5.847 10.060 1.00 76.56 106 LEU A O 1
ATOM 892 N N . LYS A 1 107 ? 0.400 -3.865 9.061 1.00 79.25 107 LYS A N 1
ATOM 893 C CA . LYS A 1 107 ? -0.205 -3.077 10.142 1.00 79.25 107 LYS A CA 1
ATOM 894 C C . LYS A 1 107 ? -1.687 -3.392 10.319 1.00 79.25 107 LYS A C 1
ATOM 896 O O . LYS A 1 107 ? -2.158 -3.486 11.452 1.00 79.25 107 LYS A O 1
ATOM 901 N N . VAL A 1 108 ? -2.428 -3.564 9.225 1.00 74.75 108 VAL A N 1
ATOM 902 C CA . VAL A 1 108 ? -3.842 -3.968 9.263 1.00 74.75 108 VAL A CA 1
ATOM 903 C C . VAL A 1 108 ? -3.975 -5.392 9.802 1.00 74.75 108 VAL A C 1
ATOM 905 O O . VAL A 1 108 ? -4.772 -5.627 10.712 1.00 74.75 108 VAL A O 1
ATOM 908 N N . TYR A 1 109 ? -3.152 -6.320 9.310 1.00 76.06 109 TYR A N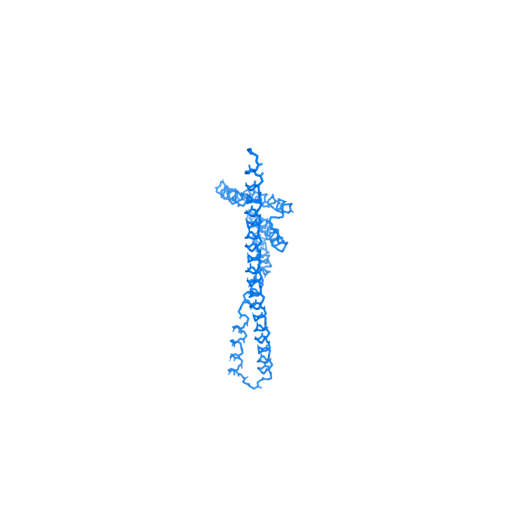 1
ATOM 909 C CA . TYR A 1 109 ? -3.093 -7.694 9.808 1.00 76.06 109 TYR A CA 1
ATOM 910 C C . TYR A 1 109 ? -2.680 -7.744 11.276 1.00 76.06 109 TYR A C 1
ATOM 912 O O . TYR A 1 109 ? -3.353 -8.384 12.079 1.00 76.06 109 TYR A O 1
ATOM 920 N N . TYR A 1 110 ? -1.637 -7.011 11.657 1.00 79.44 110 TYR A N 1
ATOM 921 C CA . TYR A 1 110 ? -1.177 -6.916 13.034 1.00 79.44 110 TYR A CA 1
ATOM 922 C C . TYR A 1 110 ? -2.277 -6.376 13.935 1.00 79.44 110 TYR A C 1
ATOM 924 O O . TYR A 1 110 ? -2.511 -6.955 14.979 1.00 79.44 110 TYR A O 1
ATOM 932 N N . ASN A 1 111 ? -3.010 -5.331 13.543 1.00 76.19 111 ASN A N 1
ATOM 933 C CA . ASN A 1 111 ? -4.123 -4.831 14.351 1.00 76.19 111 ASN A CA 1
ATOM 934 C C . ASN A 1 111 ? -5.248 -5.864 14.514 1.00 76.19 111 ASN A C 1
ATOM 936 O O . ASN A 1 111 ? -5.819 -5.955 15.598 1.00 76.19 111 ASN A O 1
ATOM 940 N N . LYS A 1 112 ? -5.541 -6.656 13.476 1.00 77.81 112 LYS A N 1
ATOM 941 C CA . LYS A 1 112 ? -6.576 -7.700 13.515 1.00 77.81 112 LYS A CA 1
ATOM 942 C C . LYS A 1 112 ? -6.163 -8.905 14.366 1.00 77.81 112 LYS A C 1
ATOM 944 O O . LYS A 1 112 ? -6.962 -9.409 15.146 1.00 77.81 112 LYS A O 1
ATOM 949 N N . TYR A 1 113 ? -4.915 -9.346 14.238 1.00 78.94 113 TYR A N 1
ATOM 950 C CA . TYR A 1 113 ? -4.384 -10.534 14.910 1.00 78.94 113 TYR A CA 1
ATOM 951 C C . TYR A 1 113 ? -3.536 -10.204 16.139 1.00 78.94 113 TYR A C 1
ATOM 953 O O . TYR A 1 113 ? -2.924 -11.098 16.715 1.00 78.94 113 TYR A O 1
ATOM 961 N N . LYS A 1 114 ? -3.519 -8.942 16.585 1.00 76.12 114 LYS A N 1
ATOM 962 C CA . LYS A 1 114 ? -2.651 -8.454 17.665 1.00 76.12 114 LYS A CA 1
ATOM 963 C C . LYS A 1 114 ? -2.741 -9.324 18.904 1.00 76.12 114 LYS A C 1
ATOM 965 O O . LYS A 1 114 ? -1.721 -9.660 19.486 1.00 76.12 114 LYS A O 1
ATOM 970 N N . PHE A 1 115 ? -3.961 -9.681 19.296 1.00 70.12 115 PHE A N 1
ATOM 971 C CA . PHE A 1 115 ? -4.224 -10.479 20.488 1.00 70.12 115 PHE A CA 1
ATOM 972 C C . PHE A 1 115 ? -3.816 -11.941 20.330 1.00 70.12 115 PHE A C 1
ATOM 974 O O . PHE A 1 115 ? -3.316 -12.521 21.288 1.00 70.12 115 PHE A O 1
ATOM 981 N N . LEU A 1 116 ? -3.980 -12.513 19.135 1.00 75.69 116 LEU A N 1
ATOM 982 C CA . LEU A 1 116 ? -3.527 -13.869 18.824 1.00 75.69 116 LEU A CA 1
ATOM 983 C C . LEU A 1 116 ? -1.999 -13.942 18.815 1.00 75.69 116 LEU A C 1
ATOM 985 O O . LEU A 1 116 ? -1.440 -14.811 19.469 1.00 75.69 116 LEU A O 1
ATOM 989 N N . ILE A 1 117 ? -1.338 -12.981 18.165 1.00 76.31 117 ILE A N 1
ATOM 990 C CA . ILE A 1 117 ? 0.126 -12.892 18.084 1.00 76.31 117 ILE A CA 1
ATOM 991 C C . ILE A 1 117 ? 0.738 -12.593 19.460 1.00 76.31 117 ILE A C 1
ATOM 993 O O . ILE A 1 117 ? 1.717 -13.222 19.845 1.00 76.31 117 ILE A O 1
ATOM 997 N N . LEU A 1 118 ? 0.168 -11.662 20.239 1.00 72.81 118 LEU A N 1
ATOM 998 C CA . LEU A 1 118 ? 0.619 -11.424 21.618 1.00 72.81 118 LEU A CA 1
ATOM 999 C C . LEU A 1 118 ? 0.349 -12.630 22.518 1.00 72.81 118 LEU A C 1
ATOM 1001 O O . LEU A 1 118 ? 1.148 -12.896 23.408 1.00 72.81 118 LEU A O 1
ATOM 1005 N N . GLY A 1 119 ? -0.767 -13.332 22.312 1.00 72.75 119 GLY A N 1
ATOM 1006 C CA . GLY A 1 119 ? -1.124 -14.530 23.064 1.00 72.75 119 GLY A CA 1
ATOM 1007 C C . GLY A 1 119 ? -0.149 -15.675 22.809 1.00 72.75 119 GLY A C 1
ATOM 1008 O O . GLY A 1 119 ? 0.367 -16.245 23.765 1.00 72.75 119 GLY A O 1
ATOM 1009 N N . SER A 1 120 ? 0.167 -15.956 21.545 1.00 76.50 120 SER A N 1
ATOM 1010 C CA . SER A 1 120 ? 1.137 -16.985 21.166 1.00 76.50 120 SER A CA 1
ATOM 1011 C C . SER A 1 120 ? 2.562 -16.620 21.584 1.00 76.50 120 SER A C 1
ATOM 1013 O O . SER A 1 120 ? 3.258 -17.469 22.134 1.00 76.50 120 SER A O 1
ATOM 1015 N N . LEU A 1 121 ? 2.977 -15.354 21.441 1.00 72.69 121 LEU A N 1
ATOM 1016 C CA . LEU A 1 121 ? 4.252 -14.869 21.985 1.00 72.69 121 LEU A CA 1
ATOM 1017 C C . LEU A 1 121 ? 4.310 -15.039 23.501 1.00 72.69 121 LEU A C 1
ATOM 1019 O O . LEU A 1 121 ? 5.301 -15.535 24.022 1.00 72.69 121 LEU A O 1
ATOM 1023 N N . PHE A 1 122 ? 3.251 -14.665 24.219 1.00 72.06 122 PHE A N 1
ATOM 1024 C CA . PHE A 1 122 ? 3.186 -14.839 25.666 1.00 72.06 122 PHE A CA 1
ATOM 1025 C C . PHE A 1 122 ? 3.282 -16.315 26.067 1.00 72.06 122 PHE A C 1
ATOM 1027 O O . PHE A 1 122 ? 3.980 -16.640 27.023 1.00 72.06 122 PHE A O 1
ATOM 1034 N N . GLN A 1 123 ? 2.631 -17.210 25.326 1.00 74.75 123 GLN A N 1
ATOM 1035 C CA . GLN A 1 123 ? 2.687 -18.652 25.563 1.00 74.75 123 GLN A CA 1
ATOM 1036 C C . GLN A 1 123 ? 4.088 -19.217 25.281 1.00 74.75 123 GLN A C 1
ATOM 1038 O O . GLN A 1 123 ? 4.614 -19.968 26.101 1.00 74.75 123 GLN A O 1
ATOM 1043 N N . GLY A 1 124 ? 4.730 -18.776 24.194 1.00 74.06 124 GLY A N 1
ATOM 1044 C CA . GLY A 1 124 ? 6.115 -19.110 23.859 1.00 74.06 124 GLY A CA 1
ATOM 1045 C C . GLY A 1 124 ? 7.106 -18.622 24.919 1.00 74.06 124 GLY A C 1
ATOM 1046 O O . GLY A 1 124 ? 7.886 -19.414 25.442 1.00 74.06 124 GLY A O 1
ATOM 1047 N N . PHE A 1 125 ? 7.016 -17.355 25.333 1.00 71.12 125 PHE A N 1
ATOM 1048 C CA . PHE A 1 125 ? 7.857 -16.797 26.399 1.00 71.12 125 PHE A CA 1
ATOM 1049 C C . PHE A 1 125 ? 7.619 -17.464 27.755 1.00 71.12 125 PHE A C 1
ATOM 1051 O O . PHE A 1 125 ? 8.572 -17.690 28.496 1.00 71.12 125 PHE A O 1
ATOM 1058 N N . LYS A 1 126 ? 6.372 -17.822 28.078 1.00 68.62 126 LYS A N 1
ATOM 1059 C CA . LYS A 1 126 ? 6.050 -18.573 29.295 1.00 68.62 126 LYS A CA 1
ATOM 1060 C C . LYS A 1 126 ? 6.652 -19.982 29.271 1.00 68.62 126 LYS A C 1
ATOM 1062 O O . LYS A 1 126 ? 7.059 -20.455 30.326 1.00 68.62 126 LYS A O 1
ATOM 1067 N N . SER A 1 127 ? 6.719 -20.623 28.099 1.00 73.19 127 SER A N 1
ATOM 1068 C CA . SER A 1 127 ? 7.341 -21.946 27.938 1.00 73.19 127 SER A CA 1
ATOM 1069 C C . SER A 1 127 ? 8.870 -21.907 28.028 1.00 73.19 127 SER A C 1
ATOM 1071 O O . SER A 1 127 ? 9.464 -22.822 28.582 1.00 73.19 127 SER A O 1
ATOM 1073 N N . LEU A 1 128 ? 9.497 -20.833 27.534 1.00 70.88 128 LEU A N 1
ATOM 1074 C CA . LEU A 1 128 ? 10.953 -20.680 27.514 1.00 70.88 128 LEU A CA 1
ATOM 1075 C C . LEU A 1 128 ? 11.520 -20.181 28.846 1.00 70.88 128 LEU A C 1
ATOM 1077 O O . LEU A 1 128 ? 12.594 -20.618 29.247 1.00 70.88 128 LEU A O 1
ATOM 1081 N N . ASN A 1 129 ? 10.845 -19.244 29.524 1.00 62.78 129 ASN A N 1
ATOM 1082 C CA . ASN A 1 129 ? 11.306 -18.758 30.824 1.00 62.78 129 ASN A CA 1
ATOM 1083 C C . ASN A 1 129 ? 10.167 -18.126 31.662 1.00 62.78 129 ASN A C 1
ATOM 1085 O O . ASN A 1 129 ? 9.832 -16.943 31.499 1.00 62.78 129 ASN A O 1
ATOM 1089 N N . PRO A 1 130 ? 9.556 -18.882 32.593 1.00 63.78 130 PRO A N 1
ATOM 1090 C CA . PRO A 1 130 ? 8.356 -18.446 33.310 1.00 63.78 130 PRO A CA 1
ATOM 1091 C C . PRO A 1 130 ? 8.599 -17.320 34.331 1.00 63.78 130 PRO A C 1
ATOM 1093 O O . PRO A 1 130 ? 7.667 -16.576 34.631 1.00 63.78 130 PRO A O 1
ATOM 1096 N N . ASN A 1 131 ? 9.832 -17.144 34.825 1.00 65.38 131 ASN A N 1
ATOM 1097 C CA . ASN A 1 131 ? 10.172 -16.189 35.895 1.00 65.38 131 ASN A CA 1
ATOM 1098 C C . ASN A 1 131 ? 10.778 -14.859 35.414 1.00 65.38 131 ASN A C 1
ATOM 1100 O O . ASN A 1 131 ? 11.252 -14.051 36.215 1.00 65.38 131 ASN A O 1
ATOM 1104 N N . PHE A 1 132 ? 10.768 -14.592 34.109 1.00 71.88 132 PHE A N 1
ATOM 1105 C CA . PHE A 1 132 ? 11.345 -13.360 33.585 1.00 71.88 132 PHE A CA 1
ATOM 1106 C C . PHE A 1 132 ? 10.432 -12.154 33.891 1.00 71.88 132 PHE A C 1
ATOM 1108 O O . PHE A 1 132 ? 9.218 -12.190 33.674 1.00 71.88 132 PHE A O 1
ATOM 1115 N N . LYS A 1 133 ? 10.997 -11.031 34.366 1.00 74.38 133 LYS A N 1
ATOM 1116 C CA . LYS A 1 133 ? 10.231 -9.787 34.635 1.00 74.38 133 LYS A CA 1
ATOM 1117 C C . LYS A 1 133 ? 9.416 -9.329 33.415 1.00 74.38 133 LYS A C 1
ATOM 1119 O O . LYS A 1 133 ? 8.337 -8.755 33.561 1.00 74.38 133 LYS A O 1
ATOM 1124 N N . PHE A 1 134 ? 9.910 -9.631 32.213 1.00 71.25 134 PHE A N 1
ATOM 1125 C CA . PHE A 1 134 ? 9.237 -9.334 30.953 1.00 71.25 134 PHE A CA 1
ATOM 1126 C C . PHE A 1 134 ? 7.923 -10.102 30.792 1.00 71.25 134 PHE A C 1
ATOM 1128 O O . PHE A 1 134 ? 6.946 -9.520 30.336 1.00 71.25 134 PHE A O 1
ATOM 1135 N N . THR A 1 135 ? 7.855 -11.368 31.217 1.00 70.31 135 THR A N 1
ATOM 1136 C CA . THR A 1 135 ? 6.646 -12.199 31.134 1.00 70.31 135 THR A CA 1
ATOM 1137 C C . THR A 1 135 ? 5.539 -11.615 32.014 1.00 70.31 135 THR A C 1
ATOM 1139 O O . THR A 1 135 ? 4.401 -11.486 31.567 1.00 70.31 135 THR A O 1
ATOM 1142 N N . LYS A 1 136 ? 5.872 -11.134 33.219 1.00 74.44 136 LYS A N 1
ATOM 1143 C CA . LYS A 1 136 ? 4.910 -10.456 34.107 1.00 74.44 136 LYS A CA 1
ATOM 1144 C C . LYS A 1 136 ? 4.401 -9.134 33.512 1.00 74.44 136 LYS A C 1
ATOM 1146 O O . LYS A 1 136 ? 3.192 -8.918 33.444 1.00 74.44 136 LYS A O 1
ATOM 1151 N N . LEU A 1 137 ? 5.305 -8.298 32.990 1.00 77.50 137 LEU A N 1
ATOM 1152 C CA . LEU A 1 137 ? 4.952 -7.038 32.317 1.00 77.50 137 LEU A CA 1
ATOM 1153 C C . LEU A 1 137 ? 4.092 -7.258 31.064 1.00 77.50 137 LEU A C 1
ATOM 1155 O O . LEU A 1 137 ? 3.135 -6.516 30.828 1.00 77.50 137 LEU A O 1
ATOM 1159 N N . LEU A 1 138 ? 4.402 -8.281 30.261 1.00 74.06 138 LEU A N 1
ATOM 1160 C CA . LEU A 1 138 ? 3.619 -8.628 29.076 1.00 74.06 138 LEU A CA 1
ATOM 1161 C C . LEU A 1 138 ? 2.210 -9.083 29.468 1.00 74.06 138 LEU A C 1
ATOM 1163 O O . LEU A 1 138 ? 1.239 -8.639 28.858 1.00 74.06 138 LEU A O 1
ATOM 1167 N N . GLY A 1 139 ? 2.093 -9.914 30.509 1.00 77.94 139 GLY A N 1
ATOM 1168 C CA . GLY A 1 139 ? 0.814 -10.386 31.039 1.00 77.94 139 GLY A CA 1
ATOM 1169 C C . GLY A 1 139 ? -0.081 -9.243 31.524 1.00 77.94 139 GLY A C 1
ATOM 1170 O O . GLY A 1 139 ? -1.250 -9.167 31.141 1.00 77.94 139 GLY A O 1
ATOM 1171 N N . GLU A 1 140 ? 0.472 -8.296 32.285 1.00 82.56 140 GLU A N 1
ATOM 1172 C CA . GLU A 1 140 ? -0.253 -7.094 32.723 1.00 82.56 140 GLU A CA 1
ATOM 1173 C C . GLU A 1 140 ? -0.655 -6.186 31.554 1.00 82.56 140 GLU A C 1
ATOM 1175 O O . GLU A 1 140 ? -1.739 -5.597 31.539 1.00 82.56 140 GLU A O 1
ATOM 1180 N N . LYS A 1 141 ? 0.199 -6.066 30.533 1.00 80.56 141 LYS A N 1
ATOM 1181 C CA . LYS A 1 141 ? -0.108 -5.270 29.340 1.00 80.56 141 LYS A CA 1
ATOM 1182 C C . LYS A 1 141 ? -1.219 -5.916 28.509 1.00 80.56 141 LYS A C 1
ATOM 1184 O O . LYS A 1 141 ? -2.101 -5.206 28.021 1.00 80.56 141 LYS A O 1
ATOM 1189 N N . ILE A 1 142 ? -1.216 -7.244 28.386 1.00 78.88 142 ILE A N 1
ATOM 1190 C CA . ILE A 1 142 ? -2.271 -8.022 27.722 1.00 78.88 142 ILE A CA 1
ATOM 1191 C C . ILE A 1 142 ? -3.595 -7.884 28.481 1.00 78.88 142 ILE A C 1
ATOM 1193 O O . ILE A 1 142 ? -4.621 -7.610 27.856 1.00 78.88 142 ILE A O 1
ATOM 1197 N N . SER A 1 143 ? -3.593 -8.004 29.813 1.00 81.50 143 SER A N 1
ATOM 1198 C CA . SER A 1 143 ? -4.815 -7.884 30.619 1.00 81.50 143 SER A CA 1
ATOM 1199 C C . SER A 1 143 ? -5.420 -6.477 30.542 1.00 81.50 143 SER A C 1
ATOM 1201 O O . SER A 1 143 ? -6.624 -6.345 30.306 1.00 81.50 143 SER A O 1
ATOM 1203 N N . LYS A 1 144 ? -4.594 -5.422 30.607 1.00 86.06 144 LYS A N 1
ATOM 1204 C CA . LYS A 1 144 ? -5.028 -4.027 30.403 1.00 86.06 144 LYS A CA 1
ATOM 1205 C C . LYS A 1 144 ? -5.626 -3.802 29.013 1.00 86.06 144 LYS A C 1
ATOM 1207 O O . LYS A 1 144 ? -6.669 -3.156 28.896 1.00 86.06 144 LYS A O 1
ATOM 1212 N N . LEU A 1 145 ? -5.002 -4.336 27.959 1.00 78.12 145 LEU A N 1
ATOM 1213 C CA . LEU A 1 145 ? -5.523 -4.228 26.590 1.00 78.12 145 LEU A CA 1
ATOM 1214 C C . LEU A 1 145 ? -6.871 -4.944 26.437 1.00 78.12 145 LEU A C 1
ATOM 1216 O O . LEU A 1 145 ? -7.806 -4.355 25.896 1.00 78.12 145 LEU A O 1
ATOM 1220 N N . ARG A 1 146 ? -7.003 -6.156 26.988 1.00 80.88 146 ARG A N 1
ATOM 1221 C CA . ARG A 1 146 ? -8.249 -6.938 26.971 1.00 80.88 146 ARG A CA 1
ATOM 1222 C C . ARG A 1 146 ? -9.376 -6.235 27.728 1.00 80.88 146 ARG A C 1
ATOM 1224 O O . ARG A 1 146 ? -10.509 -6.178 27.257 1.00 80.88 146 ARG A O 1
ATOM 1231 N N . GLN A 1 147 ? -9.063 -5.643 28.881 1.00 88.12 147 GLN A N 1
ATOM 1232 C CA . GLN A 1 147 ? -10.032 -4.880 29.665 1.00 88.12 147 GLN A CA 1
ATOM 1233 C C . GLN A 1 147 ? -10.496 -3.621 28.921 1.00 88.12 147 GLN A C 1
ATOM 1235 O O . GLN A 1 147 ? -11.690 -3.312 28.920 1.00 88.12 147 GLN A O 1
ATOM 1240 N N . LYS A 1 148 ? -9.576 -2.898 28.269 1.00 85.31 148 LYS A N 1
ATOM 1241 C CA . LYS A 1 148 ? -9.904 -1.705 27.476 1.00 85.31 148 LYS A CA 1
ATOM 1242 C C . LYS A 1 148 ? -10.823 -2.051 26.306 1.00 85.31 148 LYS A C 1
ATOM 1244 O O . LYS A 1 148 ? -11.820 -1.367 26.102 1.00 85.31 148 LYS A O 1
ATOM 1249 N N . GLU A 1 149 ? -10.538 -3.135 25.595 1.00 81.25 149 GLU A N 1
ATOM 1250 C CA . GLU A 1 149 ? -11.370 -3.593 24.482 1.00 81.25 149 GLU A CA 1
ATOM 1251 C C . GLU A 1 149 ? -12.762 -4.046 24.940 1.00 81.25 149 GLU A C 1
ATOM 1253 O O . GLU A 1 149 ? -13.761 -3.651 24.340 1.00 81.25 149 GLU A O 1
ATOM 1258 N N . GLY A 1 150 ? -12.855 -4.756 26.070 1.00 84.62 150 GLY A N 1
ATOM 1259 C CA . GLY A 1 150 ? -14.140 -5.107 26.680 1.00 84.62 150 GLY A CA 1
ATOM 1260 C C . GLY A 1 150 ? -14.984 -3.880 27.052 1.00 84.62 150 GLY A C 1
ATOM 1261 O O . GLY A 1 150 ? -16.198 -3.872 26.843 1.00 84.62 150 GLY A O 1
ATOM 1262 N N . ARG A 1 151 ? -14.358 -2.800 27.546 1.00 86.88 151 ARG A N 1
ATOM 1263 C CA . ARG A 1 151 ? -15.050 -1.520 27.798 1.00 86.88 151 ARG A CA 1
ATOM 1264 C C . ARG A 1 151 ? -15.548 -0.888 26.499 1.00 86.88 151 ARG A C 1
ATOM 1266 O O . ARG A 1 151 ? -16.698 -0.459 26.439 1.00 86.88 151 ARG A O 1
ATOM 1273 N N . THR A 1 152 ? -14.722 -0.870 25.455 1.00 83.00 152 THR A N 1
ATOM 1274 C CA . THR A 1 152 ? -15.105 -0.336 24.142 1.00 83.00 152 THR A CA 1
ATOM 1275 C C . THR A 1 152 ? -16.265 -1.119 23.528 1.00 83.00 152 THR A C 1
ATOM 1277 O O . THR A 1 152 ? -17.229 -0.504 23.081 1.00 83.00 152 THR A O 1
ATOM 1280 N N . GLN A 1 153 ? -16.243 -2.455 23.570 1.00 85.31 153 GLN A N 1
ATOM 1281 C CA . GLN A 1 153 ? -17.346 -3.285 23.073 1.00 85.31 153 GLN A CA 1
ATOM 1282 C C . GLN A 1 153 ? -18.652 -3.027 23.825 1.00 85.31 153 GLN A C 1
ATOM 1284 O O . GLN A 1 153 ? -19.690 -2.842 23.190 1.00 85.31 153 GLN A O 1
ATOM 1289 N N . ARG A 1 154 ? -18.609 -2.935 25.161 1.00 87.06 154 ARG A N 1
ATOM 1290 C CA . ARG A 1 154 ? -19.791 -2.582 25.967 1.00 87.06 154 ARG A CA 1
ATOM 1291 C C . ARG A 1 154 ? -20.338 -1.206 25.597 1.00 87.06 154 ARG A C 1
ATOM 1293 O O . ARG A 1 154 ? -21.547 -1.045 25.473 1.00 87.06 154 ARG A O 1
ATOM 1300 N N . ASN A 1 155 ? -19.467 -0.220 25.388 1.00 87.19 155 ASN A N 1
ATOM 1301 C CA . ASN A 1 155 ? -19.885 1.119 24.976 1.00 87.19 155 ASN A CA 1
ATOM 1302 C C . ASN A 1 155 ? -20.507 1.117 23.575 1.00 87.19 155 ASN A C 1
ATOM 1304 O O . ASN A 1 155 ? -21.539 1.751 23.379 1.00 87.19 155 ASN A O 1
ATOM 1308 N N . ILE A 1 156 ? -19.947 0.363 22.625 1.00 86.94 156 ILE A N 1
ATOM 1309 C CA . ILE A 1 156 ? -20.527 0.198 21.284 1.00 86.94 156 ILE A CA 1
ATOM 1310 C C . ILE A 1 156 ? -21.897 -0.488 21.365 1.00 86.94 156 ILE A C 1
ATOM 1312 O O . ILE A 1 156 ? -22.836 -0.045 20.709 1.00 86.94 156 ILE A O 1
ATOM 1316 N N . GLN A 1 157 ? -22.046 -1.530 22.186 1.00 87.25 157 GLN A N 1
ATOM 1317 C CA . GLN A 1 157 ? -23.332 -2.203 22.397 1.00 87.25 157 GLN A CA 1
ATOM 1318 C C . GLN A 1 157 ? -24.377 -1.261 23.003 1.00 87.25 157 GLN A C 1
ATOM 1320 O O . GLN A 1 157 ? -25.500 -1.216 22.503 1.00 87.25 157 GLN A O 1
ATOM 1325 N N . LYS A 1 158 ? -24.000 -0.463 24.012 1.00 87.62 158 LYS A N 1
ATOM 1326 C CA . LYS A 1 158 ? -24.860 0.587 24.583 1.00 87.62 158 LYS A CA 1
ATOM 1327 C C . LYS A 1 158 ? -25.251 1.633 23.540 1.00 87.62 158 LYS A C 1
ATOM 1329 O O . LYS A 1 158 ? -26.409 2.020 23.459 1.00 87.62 158 LYS A O 1
ATOM 1334 N N . LEU A 1 159 ? -24.307 2.076 22.712 1.00 84.62 159 LEU A N 1
ATOM 1335 C CA . LEU A 1 159 ? -24.586 3.041 21.650 1.00 84.62 159 LEU A CA 1
ATOM 1336 C C . LEU A 1 159 ? -25.555 2.456 20.611 1.00 84.62 159 LEU A C 1
ATOM 1338 O O . LEU A 1 159 ? -26.493 3.125 20.186 1.00 84.62 159 LEU A O 1
ATOM 1342 N N . LYS A 1 160 ? -25.362 1.186 20.236 1.00 85.19 160 LYS A N 1
ATOM 1343 C CA . LYS A 1 160 ? -26.216 0.472 19.281 1.00 85.19 160 LYS A CA 1
ATOM 1344 C C . LYS A 1 160 ? -27.633 0.281 19.824 1.00 85.19 160 LYS A C 1
ATOM 1346 O O . LYS A 1 160 ? -28.586 0.509 19.084 1.00 85.19 160 LYS A O 1
ATOM 1351 N N . SER A 1 161 ? -27.787 -0.089 21.096 1.00 86.12 161 SER A N 1
ATOM 1352 C CA . SER A 1 161 ? -29.108 -0.229 21.718 1.00 86.12 161 SER A CA 1
ATOM 1353 C C . SER A 1 161 ? -29.827 1.116 21.849 1.00 86.12 161 SER A C 1
ATOM 1355 O O . SER A 1 161 ? -31.015 1.192 21.546 1.00 86.12 161 SER A O 1
ATOM 1357 N N . LEU A 1 162 ? -29.115 2.194 22.197 1.00 85.56 162 LEU A N 1
ATOM 1358 C CA . LEU A 1 162 ? -29.674 3.550 22.239 1.00 85.56 162 LEU A CA 1
ATOM 1359 C C . LEU A 1 162 ? -30.105 4.050 20.854 1.00 85.56 162 LEU A C 1
ATOM 1361 O O . LEU A 1 162 ? -31.181 4.630 20.726 1.00 85.56 162 LEU A O 1
ATOM 1365 N N . LEU A 1 163 ? -29.308 3.803 19.810 1.00 78.88 163 LEU A N 1
ATOM 1366 C CA . LEU A 1 163 ? -29.659 4.162 18.431 1.00 78.88 163 LEU A CA 1
ATOM 1367 C C . LEU A 1 163 ? -30.898 3.405 17.936 1.00 78.88 163 LEU A C 1
ATOM 1369 O O . LEU A 1 163 ? -31.758 4.002 17.290 1.00 78.88 163 LEU A O 1
ATOM 1373 N N . LEU A 1 164 ? -31.015 2.113 18.257 1.00 81.50 164 LEU A N 1
ATOM 1374 C CA . LEU A 1 164 ? -32.194 1.311 17.915 1.00 81.50 164 LEU A CA 1
ATOM 1375 C C . LEU A 1 164 ? -33.441 1.781 18.669 1.00 81.50 164 LEU A C 1
ATOM 1377 O O . LEU A 1 164 ? -34.485 1.961 18.045 1.00 81.50 164 LEU A O 1
ATOM 1381 N N . LYS A 1 165 ? -33.315 2.060 19.972 1.00 81.56 165 LYS A N 1
ATOM 1382 C CA . LYS A 1 165 ? -34.411 2.588 20.792 1.00 81.56 165 LYS A CA 1
ATOM 1383 C C . LYS A 1 165 ? -34.896 3.942 20.271 1.00 81.56 165 LYS A C 1
ATOM 1385 O O . LYS A 1 165 ? -36.077 4.109 20.009 1.00 81.56 165 LYS A O 1
ATOM 1390 N N . LYS A 1 166 ? -33.976 4.865 19.971 1.00 74.25 166 LYS A N 1
ATOM 1391 C CA . LYS A 1 166 ? -34.311 6.182 19.407 1.00 74.25 166 LYS A CA 1
ATOM 1392 C C . LYS A 1 166 ? -34.962 6.087 18.020 1.00 74.25 166 LYS A C 1
ATOM 1394 O O . LYS A 1 166 ? -35.826 6.897 17.696 1.00 74.25 166 LYS A O 1
ATOM 1399 N N . LYS A 1 167 ? -34.579 5.099 17.200 1.00 73.94 167 LYS A N 1
ATOM 1400 C CA . LYS A 1 167 ? -35.227 4.824 15.905 1.00 73.94 167 LYS A CA 1
ATOM 1401 C C . LYS A 1 167 ? -36.667 4.329 16.086 1.00 73.94 167 LYS A C 1
ATOM 1403 O O . LYS A 1 167 ? -37.542 4.760 15.340 1.00 73.94 167 LYS A O 1
ATOM 1408 N N . GLN A 1 168 ? -36.911 3.466 17.071 1.00 69.88 168 GLN A N 1
ATOM 1409 C CA . GLN A 1 168 ? -38.253 2.986 17.412 1.00 69.88 168 GLN A CA 1
ATOM 1410 C C . GLN A 1 168 ? -39.123 4.102 18.005 1.00 69.88 168 GLN A C 1
ATOM 1412 O O . GLN A 1 168 ? -40.244 4.290 17.544 1.00 69.88 168 GLN A O 1
ATOM 1417 N N . ASP A 1 169 ? -38.590 4.901 18.930 1.00 68.31 169 ASP A N 1
ATOM 1418 C CA . ASP A 1 169 ? -39.302 6.035 19.536 1.00 68.31 169 ASP A CA 1
ATOM 1419 C C . ASP A 1 169 ? -39.646 7.113 18.490 1.00 68.31 169 ASP A C 1
ATOM 1421 O O . ASP A 1 169 ? -40.749 7.662 18.486 1.00 68.31 169 ASP A O 1
ATOM 1425 N N . GLY A 1 170 ? -38.739 7.371 17.539 1.00 63.09 170 GLY A N 1
ATOM 1426 C CA . GLY A 1 170 ? -38.991 8.264 16.404 1.00 63.09 170 GLY A CA 1
ATOM 1427 C C . GLY A 1 170 ? -40.084 7.751 15.459 1.00 63.09 170 GLY A C 1
ATOM 1428 O O . GLY A 1 170 ? -40.911 8.534 14.995 1.00 63.09 170 GLY A O 1
ATOM 1429 N N . GLN A 1 171 ? -40.145 6.439 15.206 1.00 58.88 171 GLN A N 1
ATOM 1430 C CA . GLN A 1 171 ? -41.232 5.834 14.426 1.00 58.88 171 GLN A CA 1
ATOM 1431 C C . GLN A 1 171 ? -42.568 5.864 15.180 1.00 58.88 171 GLN A C 1
ATOM 1433 O O . GLN A 1 171 ? -43.593 6.179 14.577 1.00 58.88 171 GLN A O 1
ATOM 1438 N N . LEU A 1 172 ? -42.565 5.621 16.495 1.00 57.50 172 LEU A N 1
ATOM 1439 C CA . LEU A 1 172 ? -43.765 5.689 17.332 1.00 57.50 172 LEU A CA 1
ATOM 1440 C C . LEU A 1 172 ? -44.341 7.116 17.389 1.00 57.50 172 LEU A C 1
ATOM 1442 O O . LEU A 1 172 ? -45.556 7.301 17.316 1.00 57.50 172 LEU A O 1
ATOM 1446 N N . GLY A 1 173 ? -43.473 8.131 17.453 1.00 57.25 173 GLY A N 1
ATOM 1447 C CA . GLY A 1 173 ? -43.862 9.543 17.414 1.00 57.25 173 GLY A CA 1
ATOM 1448 C C . GLY A 1 173 ? -44.534 9.947 16.098 1.00 57.25 173 GLY A C 1
ATOM 1449 O O . GLY A 1 173 ? -45.568 10.613 16.117 1.00 57.25 173 GLY A O 1
ATOM 1450 N N . ILE A 1 174 ? -44.009 9.488 14.958 1.00 58.56 174 ILE A N 1
ATOM 1451 C CA . ILE A 1 174 ? -44.597 9.755 13.633 1.00 58.56 174 ILE A CA 1
ATOM 1452 C C . ILE A 1 174 ? -45.955 9.050 13.483 1.00 58.56 174 ILE A C 1
ATOM 1454 O O . ILE A 1 174 ? -46.908 9.650 12.984 1.00 58.56 174 ILE A O 1
ATOM 1458 N N . VAL A 1 175 ? -46.076 7.807 13.961 1.00 59.78 175 VAL A N 1
ATOM 1459 C CA . VAL A 1 175 ? -47.338 7.047 13.924 1.00 59.78 175 VAL A CA 1
ATOM 1460 C C . VAL A 1 175 ? -48.407 7.701 14.806 1.00 59.78 175 VAL A C 1
ATOM 1462 O O . VAL A 1 175 ? -49.545 7.864 14.365 1.00 59.78 175 VAL A O 1
ATOM 1465 N N . ASN A 1 176 ? -48.051 8.152 16.011 1.00 59.25 176 ASN A N 1
ATOM 1466 C CA . ASN A 1 176 ? -48.982 8.853 16.900 1.00 59.25 176 ASN A CA 1
ATOM 1467 C C . ASN A 1 176 ? -49.399 10.224 16.341 1.00 59.25 176 ASN A C 1
ATOM 1469 O O . ASN A 1 176 ? -50.570 10.593 16.431 1.00 59.25 176 ASN A O 1
ATOM 1473 N N . PHE A 1 177 ? -48.486 10.950 15.689 1.00 62.31 177 PHE A N 1
ATOM 1474 C CA . PHE A 1 177 ? -48.805 12.216 15.024 1.00 62.31 177 PHE A CA 1
ATOM 1475 C C . PHE A 1 177 ? -49.751 12.019 13.825 1.00 62.31 177 PHE A C 1
ATOM 1477 O O . PHE A 1 177 ? -50.719 12.764 13.662 1.00 62.31 177 PHE A O 1
ATOM 1484 N N . ALA A 1 178 ? -49.538 10.974 13.019 1.00 58.59 178 ALA A N 1
ATOM 1485 C CA . ALA A 1 178 ? -50.430 10.616 11.915 1.00 58.59 178 ALA A CA 1
ATOM 1486 C C . ALA A 1 178 ? -51.832 10.208 12.407 1.00 58.59 178 ALA A C 1
ATOM 1488 O O . ALA A 1 178 ? -52.841 10.632 11.836 1.00 58.59 178 ALA A O 1
ATOM 1489 N N . LYS A 1 179 ? -51.909 9.442 13.503 1.00 63.12 179 LYS A N 1
ATOM 1490 C CA . LYS A 1 179 ? -53.172 8.991 14.106 1.00 63.12 179 LYS A CA 1
ATOM 1491 C C . LYS A 1 179 ? -53.985 10.160 14.679 1.00 63.12 179 LYS A C 1
ATOM 1493 O O . LYS A 1 179 ? -55.183 10.251 14.411 1.00 63.12 179 LYS A O 1
ATOM 1498 N N . ASN A 1 180 ? -53.326 11.101 15.358 1.00 64.12 180 ASN A N 1
ATOM 1499 C CA . ASN A 1 180 ? -53.963 12.319 15.869 1.00 64.12 180 ASN A CA 1
ATOM 1500 C C . ASN A 1 180 ? -54.470 13.228 14.739 1.00 64.12 180 ASN A C 1
ATOM 1502 O O . ASN A 1 180 ? -55.576 13.761 14.829 1.00 64.12 180 ASN A O 1
ATOM 1506 N N . ASN A 1 181 ? -53.722 13.361 13.639 1.00 64.31 181 ASN A N 1
ATOM 1507 C CA . ASN A 1 181 ? -54.168 14.145 12.483 1.00 64.31 181 ASN A CA 1
ATOM 1508 C C . ASN A 1 181 ? -55.348 13.500 11.736 1.00 64.31 181 ASN A C 1
ATOM 1510 O O . ASN A 1 181 ? -56.241 14.217 11.280 1.00 64.31 181 ASN A O 1
ATOM 1514 N N . MET A 1 182 ? -55.412 12.166 11.648 1.00 61.53 182 MET A N 1
ATOM 1515 C CA . MET A 1 182 ? -56.597 11.477 11.114 1.00 61.53 182 MET A CA 1
ATOM 1516 C C . MET A 1 182 ? -57.832 11.667 12.001 1.00 61.53 182 MET A C 1
ATOM 1518 O O . MET A 1 182 ? -58.924 11.892 11.479 1.00 61.53 182 MET A O 1
ATOM 1522 N N . GLN A 1 183 ? -57.683 11.604 13.328 1.00 64.44 183 GLN A N 1
ATOM 1523 C CA . GLN A 1 183 ? -58.796 11.842 14.254 1.00 64.44 183 GLN A CA 1
ATOM 1524 C C . GLN A 1 183 ? -59.301 13.288 14.183 1.00 64.44 183 GLN A C 1
ATOM 1526 O O . GLN A 1 183 ? -60.511 13.503 14.121 1.00 64.44 183 GLN A O 1
ATOM 1531 N N . LYS A 1 184 ? -58.395 14.270 14.078 1.00 63.59 184 LYS A N 1
ATOM 1532 C CA . LYS A 1 184 ? -58.758 15.678 13.850 1.00 63.59 184 LYS A CA 1
ATOM 1533 C C . LYS A 1 184 ? -59.518 15.875 12.538 1.00 63.59 184 LYS A C 1
ATOM 1535 O O . LYS A 1 184 ? -60.544 16.546 12.531 1.00 63.59 184 LYS A O 1
ATOM 1540 N N . LYS A 1 185 ? -59.078 15.242 11.441 1.00 61.44 185 LYS A N 1
ATOM 1541 C CA . LYS A 1 185 ? -59.813 15.272 10.163 1.00 61.44 185 LYS A CA 1
ATOM 1542 C C . LYS A 1 185 ? -61.217 14.671 10.281 1.00 61.44 185 LYS A C 1
ATOM 1544 O O . LYS A 1 185 ? -62.151 15.259 9.747 1.00 61.44 185 LYS A O 1
ATOM 1549 N N . LYS A 1 186 ? -61.384 13.560 11.011 1.00 61.78 186 LYS A N 1
ATOM 1550 C CA . LYS A 1 186 ? -62.705 12.949 11.255 1.00 61.78 186 LYS A CA 1
ATOM 1551 C C . LYS A 1 186 ? -63.642 13.850 12.065 1.00 61.78 186 LYS A C 1
ATOM 1553 O O . LYS A 1 186 ? -64.826 13.929 11.748 1.00 61.78 186 LYS A O 1
ATOM 1558 N N . GLN A 1 187 ? -63.130 14.550 13.078 1.00 63.50 187 GLN A N 1
ATOM 1559 C CA . GLN A 1 187 ? -63.928 15.516 13.842 1.00 63.50 187 GLN A CA 1
ATOM 1560 C C . GLN A 1 187 ? -64.354 16.709 12.980 1.00 63.50 187 GLN A C 1
ATOM 1562 O O . GLN A 1 187 ? -65.515 17.102 13.016 1.00 63.50 187 GLN A O 1
ATOM 1567 N N . ILE A 1 188 ? -63.457 17.228 12.137 1.00 63.16 188 ILE A N 1
ATOM 1568 C CA . ILE A 1 188 ? -63.773 18.330 11.217 1.00 63.16 188 ILE A CA 1
ATOM 1569 C C . ILE A 1 188 ? -64.833 17.905 10.184 1.00 63.16 188 ILE A C 1
ATOM 1571 O O . ILE A 1 188 ? -65.763 18.664 9.930 1.00 63.16 188 ILE A O 1
ATOM 1575 N N . SER A 1 189 ? -64.766 16.680 9.645 1.00 59.09 189 SER A N 1
ATOM 1576 C CA . SER A 1 189 ? -65.805 16.169 8.733 1.00 59.09 189 SER A CA 1
ATOM 1577 C C . SER A 1 189 ? -67.164 15.956 9.410 1.00 59.09 189 SER A C 1
ATOM 1579 O O . SER A 1 189 ? -68.195 16.155 8.776 1.00 59.09 189 SER A O 1
ATOM 1581 N N . LEU A 1 190 ? -67.187 15.589 10.697 1.00 58.22 190 LEU A N 1
ATOM 1582 C CA . LEU A 1 190 ? -68.430 15.465 11.469 1.00 58.22 190 LEU A CA 1
ATOM 1583 C C . LEU A 1 190 ? -69.074 16.835 11.731 1.00 58.22 190 LEU A C 1
ATOM 1585 O O . LEU A 1 190 ? -70.284 16.976 11.586 1.00 58.22 190 LEU A O 1
ATOM 1589 N N . ILE A 1 191 ? -68.269 17.855 12.039 1.00 58.25 191 ILE A N 1
ATOM 1590 C CA . ILE A 1 191 ? -68.749 19.232 12.237 1.00 58.25 191 ILE A CA 1
ATOM 1591 C C . ILE A 1 191 ? -69.299 19.819 10.924 1.00 58.25 191 ILE A C 1
ATOM 1593 O O . ILE A 1 191 ? -70.355 20.448 10.926 1.00 58.25 191 ILE A O 1
ATOM 1597 N N . LEU A 1 192 ? -68.634 19.566 9.790 1.00 55.22 192 LEU A N 1
ATOM 1598 C CA . LEU A 1 192 ? -69.100 20.001 8.466 1.00 55.22 192 LEU A CA 1
ATOM 1599 C C . LEU A 1 192 ? -70.415 19.327 8.046 1.00 55.22 192 LEU A C 1
ATOM 1601 O O . LEU A 1 192 ? -71.283 20.001 7.497 1.00 55.22 192 LEU A O 1
ATOM 1605 N N . ASN A 1 193 ? -70.609 18.043 8.361 1.00 54.88 193 ASN A N 1
ATOM 1606 C CA . ASN A 1 193 ? -71.862 17.345 8.056 1.00 54.88 193 ASN A CA 1
ATOM 1607 C C . ASN A 1 193 ? -73.040 17.824 8.922 1.00 54.88 193 ASN A C 1
ATOM 1609 O O . ASN A 1 193 ? -74.154 17.932 8.416 1.00 54.88 193 ASN A O 1
ATOM 1613 N N . CYS A 1 194 ? -72.812 18.190 10.188 1.00 54.94 194 CYS A N 1
ATOM 1614 C CA . CYS A 1 194 ? -73.857 18.793 11.024 1.00 54.94 194 CYS A CA 1
ATOM 1615 C C . CYS A 1 194 ? -74.215 20.227 10.591 1.00 54.94 194 CYS A C 1
ATOM 1617 O O . CYS A 1 194 ? -75.358 20.644 10.746 1.00 54.94 194 CYS A O 1
ATOM 1619 N N . SER A 1 195 ? -73.272 20.978 10.011 1.00 51.50 195 SER A N 1
ATOM 1620 C CA . SER A 1 195 ? -73.528 22.345 9.534 1.00 51.50 195 SER A CA 1
ATOM 1621 C C . SER A 1 195 ? -74.307 22.404 8.213 1.00 51.50 195 SER A C 1
ATOM 1623 O O . SER A 1 195 ? -74.901 23.439 7.917 1.00 51.50 195 SER A O 1
ATOM 1625 N N . PHE A 1 196 ? -74.311 21.329 7.418 1.00 52.22 196 PHE A N 1
ATOM 1626 C CA . PHE A 1 196 ? -75.050 21.258 6.150 1.00 52.22 196 PHE A CA 1
ATOM 1627 C C . PHE A 1 196 ? -76.460 20.658 6.279 1.00 52.22 196 PHE A C 1
ATOM 1629 O O . PHE A 1 196 ? -77.262 20.827 5.368 1.00 52.22 196 PHE A O 1
ATOM 1636 N N . GLY A 1 197 ? -76.797 20.019 7.405 1.00 49.75 197 GLY A N 1
ATOM 1637 C CA . GLY A 1 197 ? -78.132 19.449 7.645 1.00 49.75 197 GLY A CA 1
ATOM 1638 C C . GLY A 1 197 ? -79.211 20.450 8.081 1.00 49.75 197 GLY A C 1
ATOM 1639 O O . GLY A 1 197 ? -80.368 20.067 8.181 1.00 49.75 197 GLY A O 1
ATOM 1640 N N . ASN A 1 198 ? -78.854 21.716 8.330 1.00 46.34 198 ASN A N 1
ATOM 1641 C CA . ASN A 1 198 ? -79.761 22.754 8.852 1.00 46.34 198 ASN A CA 1
ATOM 1642 C C . ASN A 1 198 ? -80.125 23.844 7.820 1.00 46.34 198 ASN A C 1
ATOM 1644 O O . ASN A 1 198 ? -80.530 24.945 8.187 1.00 46.34 198 ASN A O 1
ATOM 1648 N N . LYS A 1 199 ? -79.961 23.555 6.524 1.00 48.03 199 LYS A N 1
ATOM 1649 C CA . LYS A 1 199 ? -80.509 24.362 5.423 1.00 48.03 199 LYS A CA 1
ATOM 1650 C C . LYS A 1 199 ? -81.502 23.523 4.616 1.00 48.03 199 LYS A C 1
ATOM 1652 O O . LYS A 1 199 ? -81.165 23.054 3.532 1.00 48.03 199 LYS A O 1
ATOM 1657 N N . ILE A 1 200 ? -82.697 23.332 5.167 1.00 44.44 200 ILE A N 1
ATOM 1658 C CA . ILE A 1 200 ? -83.935 23.061 4.424 1.00 44.44 200 ILE A CA 1
ATOM 1659 C C . ILE A 1 200 ? -84.987 23.990 5.014 1.00 44.44 200 ILE A C 1
ATOM 1661 O O . ILE A 1 200 ? -85.065 24.030 6.262 1.00 44.44 200 ILE A O 1
#

Foldseek 3Di:
DVVVVLVVVLVCLCPPPPPPLPVSLVVVLVSLVVVLVCCVVVVPDPDPVVSVLVNLVSVLVSVLSVLVVVLVVCVVVVVVVVSVVSVVVSVVSVCVNCVVVVVVVVVVVCVVCVLVVLVVVLVVCCVVPVPDPVSVVSVVVSVVVVVVVVVVVVVVVVVVVVVVVVVVVVVVVVVVVVVVVVVVVVVVVVVVVVVVVPDD

Sequence (200 aa):
MIKLWKKTIIIIILIYFETDIFLKASLLGLCLLFYQFIAQNYKPFILQKFYLLDIQSGQYCSFALIFAVVKYICEQSEQYNFSTLIQSFIFIISILLSYPFIINILKVYYNKYKFLILGSLFQGFKSLNPNFKFTKLLGEKISKLRQKEGRTQRNIQKLKSLLLKKKQDGQLGIVNFAKNNMQKKKQISLILNCSFGNKI